Protein AF-A0A9D7REM4-F1 (afdb_monomer_lite)

Secondary structure (DSSP, 8-state):
----SSS-S-----EEEEETTEEEEE----S-S--S-EEEEETTTTEEEEESSS-TTTTEEEE-SS-EEE---SSS--S-EEEEEEEETTTTEEEEEEEESSS-TT--SS-B---EEEE-SS-EEEEE----EEEEEEEETTTTEEEEEEESS-STT--EEEEEEETTEEEEEEETTB---HHHHHHHHHH-TT-HHHHHHHHHHHHHTS--HHHHHHHHHHHHHH-TT-HHHHHHHHHHHHHTT-HHHHHHHHHHHHHTT---HHHHHHHHHHHHHTT-HHHHHHHHHHHHHT--------PPP-S------

Radius of gyration: 28.17 Å; chains: 1; bounding box: 62×40×71 Å

Sequence (313 aa):
MGGNNNGYPNMDSTTWLLKNGKFSPLQIPGPGVRYHYGLVYDKHRKKVLLYGGGEKPDQHWEFDGKKWTRVMLSESPGRRFYHSMVYHEDTKVVILHGGWVNQNPRDPINSQTPTTWAWDGHTWKKIAEERIFPIAMGYDQHRKVVVAFGRTELSSDSEMGLWELKQNKWMKIAAYGKWNTVEYVVQWVQQHPDDAQALLKYADIMQWQTKQFLEAELAYKKLTKIYPEKTSILLDLAIVLAMQDKVSEADEYIAKLSEAGLMNRPAYLRLAGLLRMEKKYLPSIKCQEIALSMGLAGVDFQPRPHLFPFEPT

Foldseek 3Di:
DADDDPPDPDFDPWDWDQDPNDIDTQPADDLPYFAQWDWEQQPVQRWIWIAARDAPPSGIWIHNPRYIDGDGDPDDPAHFGNWAWEQQPVLSWIKIFWGWNDPDPPPPDHTGFGWIWIHNPRDIDTLERQQWNFPYWYQDPVVSWIKGWTFNDPDPPTWIFIWTQDRSYIDTPATVVCPCPLVVLVVCCVVVVLPLVSLVSNLCCCVPPVVVLVSNLVSLVSNCVVVVPDLVSLLSNLLSCVLVVVNVVSVVSVVVCVVSVNDDLVSLQVSLVVCVVVVVNVSSVVSNVVSVVPDCDDDDDDDDDDPDDDDDD

pLDDT: mean 79.06, std 17.03, range [25.08, 97.94]

Structure (mmCIF, N/CA/C/O backbone):
data_AF-A0A9D7REM4-F1
#
_entry.id   AF-A0A9D7REM4-F1
#
loop_
_atom_site.group_PDB
_atom_site.id
_atom_site.type_symbol
_atom_site.label_atom_id
_atom_site.label_alt_id
_atom_site.label_comp_id
_atom_site.label_asym_id
_atom_site.label_entity_id
_atom_site.label_seq_id
_atom_site.pdbx_PDB_ins_code
_atom_site.Cartn_x
_atom_site.Cartn_y
_atom_site.Cartn_z
_atom_site.occupancy
_atom_site.B_iso_or_equiv
_atom_site.auth_seq_id
_atom_site.auth_comp_id
_atom_site.auth_asym_id
_atom_site.auth_atom_id
_atom_site.pdbx_PDB_model_num
ATOM 1 N N . MET A 1 1 ? 13.587 -13.921 -13.931 1.00 62.28 1 MET A N 1
ATOM 2 C CA . MET A 1 1 ? 14.977 -13.529 -13.620 1.00 62.28 1 MET A CA 1
ATOM 3 C C . MET A 1 1 ? 15.156 -13.549 -12.110 1.00 62.28 1 MET A C 1
ATOM 5 O O . MET A 1 1 ? 14.190 -13.251 -11.419 1.00 62.28 1 MET A O 1
ATOM 9 N N . GLY A 1 2 ? 16.337 -13.882 -11.586 1.00 52.19 2 GLY A N 1
ATOM 10 C CA . GLY A 1 2 ? 16.653 -13.697 -10.163 1.00 52.19 2 GLY A CA 1
ATOM 11 C C . GLY A 1 2 ? 17.690 -14.684 -9.622 1.00 52.19 2 GLY A C 1
ATOM 12 O O . GLY A 1 2 ? 17.535 -15.886 -9.801 1.00 52.19 2 GLY A O 1
ATOM 13 N N . GLY A 1 3 ? 18.706 -14.161 -8.923 1.00 48.62 3 GLY A N 1
ATOM 14 C CA . GLY A 1 3 ? 19.704 -14.920 -8.158 1.00 48.62 3 GLY A CA 1
ATOM 15 C C . GLY A 1 3 ? 19.844 -14.361 -6.734 1.00 48.62 3 GLY A C 1
ATOM 16 O O . GLY A 1 3 ? 19.861 -13.145 -6.549 1.00 48.62 3 GLY A O 1
ATOM 17 N N . ASN A 1 4 ? 19.883 -15.249 -5.734 1.00 47.84 4 ASN A N 1
ATOM 18 C CA . ASN A 1 4 ? 19.968 -14.945 -4.297 1.00 47.84 4 ASN A CA 1
ATOM 19 C C . ASN A 1 4 ? 21.434 -14.822 -3.827 1.00 47.84 4 ASN A C 1
ATOM 21 O O . ASN A 1 4 ? 22.294 -15.577 -4.275 1.00 47.84 4 ASN A O 1
ATOM 25 N N . ASN A 1 5 ? 21.701 -13.928 -2.871 1.00 50.25 5 ASN A N 1
ATOM 26 C CA . ASN A 1 5 ? 23.008 -13.676 -2.261 1.00 50.25 5 ASN A CA 1
ATOM 27 C C . ASN A 1 5 ? 23.239 -14.499 -0.973 1.00 50.25 5 ASN A C 1
ATOM 29 O O . ASN A 1 5 ? 23.527 -13.941 0.081 1.00 50.25 5 ASN A O 1
ATOM 33 N N . ASN A 1 6 ? 23.128 -15.829 -1.062 1.00 47.91 6 ASN A N 1
ATOM 34 C CA . ASN A 1 6 ? 23.484 -16.748 0.035 1.00 47.91 6 ASN A CA 1
ATOM 35 C C . ASN A 1 6 ? 24.698 -17.635 -0.310 1.00 47.91 6 ASN A C 1
ATOM 37 O O . ASN A 1 6 ? 24.735 -18.802 0.063 1.00 47.91 6 ASN A O 1
ATOM 41 N N . GLY A 1 7 ? 25.682 -17.115 -1.054 1.00 47.88 7 GLY A N 1
ATOM 42 C CA . GLY A 1 7 ? 26.935 -17.842 -1.312 1.00 47.88 7 GLY A CA 1
ATOM 43 C C . GLY A 1 7 ? 26.817 -19.066 -2.233 1.00 47.88 7 GLY A C 1
ATOM 44 O O . GLY A 1 7 ? 27.700 -19.918 -2.223 1.00 47.88 7 GLY A O 1
ATOM 45 N N . TYR A 1 8 ? 25.754 -19.166 -3.038 1.00 50.69 8 TYR A N 1
ATOM 46 C CA . TYR A 1 8 ? 25.593 -20.253 -4.007 1.00 50.69 8 TYR A CA 1
ATOM 47 C C . TYR A 1 8 ? 26.210 -19.880 -5.371 1.00 50.69 8 TYR A C 1
ATOM 49 O O . TYR A 1 8 ? 25.868 -18.830 -5.916 1.00 50.69 8 TYR A O 1
ATOM 57 N N . PRO A 1 9 ? 27.071 -20.731 -5.962 1.00 51.31 9 PRO A N 1
ATOM 58 C CA . PRO A 1 9 ? 27.864 -20.404 -7.155 1.00 51.31 9 PRO A CA 1
ATOM 59 C C . PRO A 1 9 ? 27.088 -20.374 -8.488 1.00 51.31 9 PRO A C 1
ATOM 61 O O . PRO A 1 9 ? 27.691 -20.156 -9.532 1.00 51.31 9 PRO A O 1
ATOM 64 N N . ASN A 1 10 ? 25.761 -20.539 -8.482 1.00 54.91 10 ASN A N 1
ATOM 65 C CA . ASN A 1 10 ? 24.952 -20.661 -9.699 1.00 54.91 10 ASN A CA 1
ATOM 66 C C . ASN A 1 10 ? 23.885 -19.561 -9.760 1.00 54.91 10 ASN A C 1
ATOM 68 O O . ASN A 1 10 ? 22.736 -19.768 -9.370 1.00 54.91 10 ASN A O 1
ATOM 72 N N . MET A 1 11 ? 24.270 -18.374 -10.230 1.00 63.78 11 MET A N 1
ATOM 73 C CA . MET A 1 11 ? 23.336 -17.270 -10.450 1.00 63.78 11 MET A CA 1
ATOM 74 C C . MET A 1 11 ? 22.851 -17.268 -11.903 1.00 63.78 11 MET A C 1
ATOM 76 O O . MET A 1 11 ? 23.631 -17.026 -12.821 1.00 63.78 11 MET A O 1
ATOM 80 N N . ASP A 1 12 ? 21.555 -17.512 -12.106 1.00 70.88 12 ASP A N 1
ATOM 81 C CA . ASP A 1 12 ? 20.913 -17.451 -13.419 1.00 70.88 12 ASP A CA 1
ATOM 82 C C . ASP A 1 12 ? 20.257 -16.074 -13.649 1.00 70.88 12 ASP A C 1
ATOM 84 O O . ASP A 1 12 ? 19.509 -15.553 -12.815 1.00 70.88 12 ASP A O 1
ATOM 88 N N . SER A 1 13 ? 20.534 -15.474 -14.805 1.00 78.00 13 SER A N 1
ATOM 89 C CA . SER A 1 13 ? 19.914 -14.222 -15.268 1.00 78.00 13 SER A CA 1
ATOM 90 C C . SER A 1 13 ? 18.929 -14.432 -16.418 1.00 78.00 13 SER A C 1
ATOM 92 O O . SER A 1 13 ? 18.416 -13.469 -16.990 1.00 78.00 13 SER A O 1
ATOM 94 N N . THR A 1 14 ? 18.619 -15.690 -16.735 1.00 85.19 14 THR A N 1
ATOM 95 C CA . THR A 1 14 ? 17.735 -16.060 -17.834 1.00 85.19 14 THR A CA 1
ATOM 96 C C . THR A 1 14 ? 16.348 -15.450 -17.655 1.00 85.19 14 THR A C 1
ATOM 98 O O . THR A 1 14 ? 15.746 -15.422 -16.570 1.00 85.19 14 THR A O 1
ATOM 101 N N . THR A 1 15 ? 15.819 -14.938 -18.763 1.00 88.81 15 THR A N 1
ATOM 102 C CA . THR A 1 15 ? 14.435 -14.481 -18.843 1.00 88.81 15 THR A CA 1
ATOM 103 C C . THR A 1 15 ? 13.547 -15.677 -19.125 1.00 88.81 15 THR A C 1
ATOM 105 O O . THR A 1 15 ? 13.785 -16.410 -20.074 1.00 88.81 15 THR A O 1
ATOM 108 N N . TRP A 1 16 ? 12.511 -15.873 -18.319 1.00 89.06 16 TRP A N 1
ATOM 109 C CA . TRP A 1 16 ? 11.588 -16.994 -18.461 1.00 89.06 16 TRP A CA 1
ATOM 110 C C . TRP A 1 16 ? 10.214 -16.478 -18.871 1.00 89.06 16 TRP A C 1
ATOM 112 O O . TRP A 1 16 ? 9.712 -15.517 -18.287 1.00 89.06 16 TRP A O 1
ATOM 122 N N . LEU 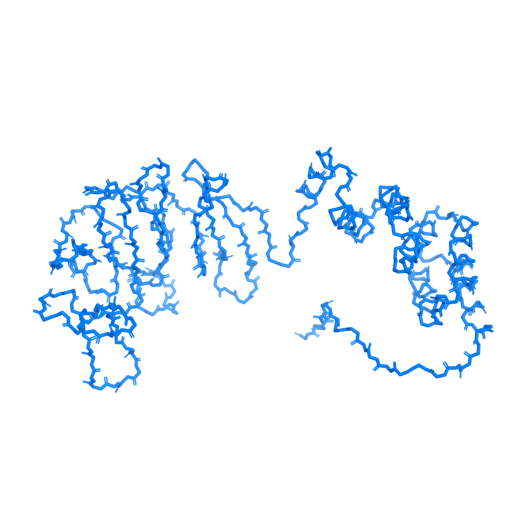A 1 17 ? 9.612 -17.122 -19.867 1.00 89.50 17 LEU A N 1
ATOM 123 C CA . LEU A 1 17 ? 8.249 -16.860 -20.308 1.00 89.50 17 LEU A CA 1
ATOM 124 C C . LEU A 1 17 ? 7.327 -17.948 -19.760 1.00 89.50 17 LEU A C 1
ATOM 126 O O . LEU A 1 17 ? 7.574 -19.130 -19.990 1.00 89.50 17 LEU A O 1
ATOM 130 N N . LEU A 1 18 ? 6.257 -17.545 -19.077 1.00 90.38 18 LEU A N 1
ATOM 131 C CA . LEU A 1 18 ? 5.157 -18.432 -18.709 1.00 90.38 18 LEU A CA 1
ATOM 132 C C . LEU A 1 18 ? 4.088 -18.386 -19.803 1.00 90.38 18 LEU A C 1
ATOM 134 O O . LEU A 1 18 ? 3.478 -17.342 -20.028 1.00 90.38 18 LEU A O 1
ATOM 138 N N . LYS A 1 19 ? 3.837 -19.514 -20.468 1.00 90.38 19 LYS A N 1
ATOM 139 C CA . LYS A 1 19 ? 2.760 -19.654 -21.456 1.00 90.38 19 LYS A CA 1
ATOM 140 C C . LYS A 1 19 ? 2.031 -20.971 -21.231 1.00 90.38 19 LYS A C 1
ATOM 142 O O . LYS A 1 19 ? 2.664 -22.018 -21.140 1.00 90.38 19 LYS A O 1
ATOM 147 N N . ASN A 1 20 ? 0.701 -20.919 -21.141 1.00 93.19 20 ASN A N 1
ATOM 148 C CA . ASN A 1 20 ? -0.152 -22.093 -20.907 1.00 93.19 20 ASN A CA 1
ATOM 149 C C . ASN A 1 20 ? 0.302 -22.928 -19.690 1.00 93.19 20 ASN A C 1
ATOM 151 O O . ASN A 1 20 ? 0.405 -24.150 -19.768 1.00 93.19 20 ASN A O 1
ATOM 155 N N . GLY A 1 21 ? 0.658 -22.257 -18.590 1.00 93.31 21 GLY A N 1
ATOM 156 C CA . GLY A 1 21 ? 1.120 -22.912 -17.361 1.00 93.31 21 GLY A CA 1
ATOM 157 C C . GLY A 1 21 ? 2.528 -23.519 -17.422 1.00 93.31 21 GLY A C 1
ATOM 158 O O . GLY A 1 21 ? 2.947 -24.139 -16.452 1.00 93.31 21 GLY A O 1
ATOM 159 N N . LYS A 1 22 ? 3.276 -23.347 -18.522 1.00 93.50 22 LYS A N 1
ATOM 160 C CA . LYS A 1 22 ? 4.649 -23.853 -18.667 1.00 93.50 22 LYS A CA 1
ATOM 161 C C . LYS A 1 22 ? 5.656 -22.717 -18.802 1.00 93.50 22 LYS A C 1
ATOM 163 O O . LYS A 1 22 ? 5.445 -21.780 -19.573 1.00 93.50 22 LYS A O 1
ATOM 168 N N . PHE A 1 23 ? 6.756 -22.827 -18.064 1.00 92.00 23 PHE A N 1
ATOM 169 C CA . PHE A 1 23 ? 7.893 -21.922 -18.170 1.00 92.00 23 PHE A CA 1
ATOM 170 C C . PHE A 1 23 ? 8.860 -22.396 -19.257 1.00 92.00 23 PHE A C 1
ATOM 172 O O . PHE A 1 23 ? 9.226 -23.569 -19.300 1.00 92.00 23 PHE A O 1
ATOM 179 N N . SER A 1 24 ? 9.303 -21.476 -20.109 1.00 91.50 24 SER A N 1
ATOM 180 C CA . SER A 1 24 ? 10.364 -21.711 -21.093 1.00 91.50 24 SER A CA 1
ATOM 181 C C . SER A 1 24 ? 11.376 -20.562 -21.078 1.00 91.50 24 SER A C 1
ATOM 183 O O . SER A 1 24 ? 10.949 -19.402 -21.012 1.00 91.50 24 SER A O 1
ATOM 185 N N . PRO A 1 25 ? 12.687 -20.839 -21.162 1.00 89.94 25 PRO A N 1
ATOM 186 C CA . PRO A 1 25 ? 13.698 -19.795 -21.167 1.00 89.94 25 PRO A CA 1
ATOM 187 C C . PRO A 1 25 ? 13.710 -19.068 -22.516 1.00 89.94 25 PRO A C 1
ATOM 189 O O . PRO A 1 25 ? 13.643 -19.687 -23.579 1.00 89.94 25 PRO A O 1
ATOM 192 N N . LEU A 1 26 ? 13.827 -17.746 -22.477 1.00 87.25 26 LEU A N 1
ATOM 193 C CA . LEU A 1 26 ? 14.140 -16.921 -23.634 1.00 87.25 26 LEU A CA 1
ATOM 194 C C . LEU A 1 26 ? 15.666 -16.815 -23.718 1.00 87.25 26 LEU A C 1
ATOM 196 O O . LEU A 1 26 ? 16.298 -16.220 -22.845 1.00 87.25 26 LEU A O 1
ATOM 200 N N . GLN A 1 27 ? 16.252 -17.402 -24.762 1.00 87.31 27 GLN A N 1
ATOM 201 C CA . GLN A 1 27 ? 17.689 -17.346 -25.062 1.00 87.31 27 GLN A CA 1
ATOM 202 C C . GLN A 1 27 ? 18.056 -15.974 -25.649 1.00 87.31 27 GLN A C 1
ATOM 204 O O . GLN A 1 27 ? 18.374 -15.846 -26.829 1.00 87.31 27 GLN A O 1
ATOM 209 N N . ILE A 1 28 ? 17.921 -14.924 -24.837 1.00 89.00 28 ILE A N 1
ATOM 210 C CA . ILE A 1 28 ? 18.154 -13.532 -25.230 1.00 89.00 28 ILE A CA 1
ATOM 211 C C . ILE A 1 28 ? 19.152 -12.866 -24.278 1.00 89.00 28 ILE A C 1
ATOM 213 O O . ILE A 1 28 ? 19.110 -13.134 -23.074 1.00 89.00 28 ILE A O 1
ATOM 217 N N . PRO A 1 29 ? 20.012 -11.957 -24.776 1.00 89.25 29 PRO A N 1
ATOM 218 C CA . PRO A 1 29 ? 20.791 -11.086 -23.910 1.00 89.25 29 PRO A CA 1
ATOM 219 C C . PRO A 1 29 ? 19.864 -10.289 -22.996 1.00 89.25 29 PRO A C 1
ATOM 221 O O . PRO A 1 29 ? 18.763 -9.886 -23.386 1.00 89.25 29 PRO A O 1
ATOM 224 N N . GLY A 1 30 ? 20.316 -10.060 -21.772 1.00 88.94 30 GLY A N 1
ATOM 225 C CA . GLY A 1 30 ? 19.491 -9.454 -20.749 1.00 88.94 30 GLY A CA 1
ATOM 226 C C . GLY A 1 30 ? 20.301 -8.640 -19.755 1.00 88.94 30 GLY A C 1
ATOM 227 O O . GLY A 1 30 ? 21.512 -8.480 -19.904 1.00 88.94 30 GLY A O 1
ATOM 228 N N . PRO A 1 31 ? 19.631 -8.158 -18.708 1.00 88.81 31 PRO A N 1
ATOM 229 C CA . PRO A 1 31 ? 20.224 -7.286 -17.710 1.00 88.81 31 PRO A CA 1
ATOM 230 C C . PRO A 1 31 ? 21.209 -8.007 -16.770 1.00 88.81 31 PRO A C 1
ATOM 232 O O . PRO A 1 31 ? 21.610 -7.453 -15.754 1.00 88.81 31 PRO A O 1
ATOM 235 N N . GLY A 1 32 ? 21.609 -9.243 -17.065 1.00 86.19 32 GLY A N 1
ATOM 236 C CA . GLY A 1 32 ? 22.545 -9.993 -16.237 1.00 86.19 32 GLY A CA 1
ATOM 237 C C . GLY A 1 32 ? 22.021 -10.272 -14.826 1.00 86.19 32 GLY A C 1
ATOM 238 O O . GLY A 1 32 ? 20.841 -10.091 -14.506 1.00 86.19 32 GLY A O 1
ATOM 239 N N . VAL A 1 33 ? 22.912 -10.783 -13.981 1.00 82.62 33 VAL A N 1
ATOM 240 C CA . VAL A 1 33 ? 22.590 -11.173 -12.608 1.00 82.62 33 VAL A CA 1
ATOM 241 C C . VAL A 1 33 ? 22.373 -9.929 -11.751 1.00 82.62 33 VAL A C 1
ATOM 243 O O . VAL A 1 33 ? 23.206 -9.027 -11.721 1.00 82.62 33 VAL A O 1
ATOM 246 N N . ARG A 1 34 ? 21.243 -9.893 -11.043 1.00 85.00 34 ARG A N 1
ATOM 247 C CA . ARG A 1 34 ? 20.847 -8.792 -10.161 1.00 85.00 34 ARG A CA 1
ATOM 248 C C . ARG A 1 34 ? 19.850 -9.253 -9.109 1.00 85.00 34 ARG A C 1
ATOM 250 O O . ARG A 1 34 ? 19.142 -10.245 -9.301 1.00 85.00 34 ARG A O 1
ATOM 257 N N . TYR A 1 35 ? 19.752 -8.488 -8.031 1.00 81.69 35 TYR A N 1
ATOM 258 C CA . TYR A 1 35 ? 18.850 -8.744 -6.909 1.00 81.69 35 TYR A CA 1
ATOM 259 C C . TYR A 1 35 ? 18.256 -7.439 -6.369 1.00 81.69 35 TYR A C 1
ATOM 261 O O . TYR A 1 35 ? 18.781 -6.360 -6.625 1.00 81.69 35 TYR A O 1
ATOM 269 N N . HIS A 1 36 ? 17.148 -7.526 -5.628 1.00 87.12 36 HIS A N 1
ATOM 270 C CA . HIS A 1 36 ? 16.445 -6.365 -5.047 1.00 87.12 36 HIS A CA 1
ATOM 271 C C . HIS A 1 36 ? 16.115 -5.246 -6.061 1.00 87.12 36 HIS A C 1
ATOM 273 O O . HIS A 1 36 ? 16.076 -4.064 -5.705 1.00 87.12 36 HIS A O 1
ATOM 279 N N . TYR A 1 37 ? 15.894 -5.634 -7.319 1.00 90.69 37 TYR A N 1
ATOM 280 C CA . TYR A 1 37 ? 15.420 -4.780 -8.404 1.00 90.69 37 TYR A CA 1
ATOM 281 C C . TYR A 1 37 ? 13.887 -4.685 -8.388 1.00 90.69 37 TYR A C 1
ATOM 283 O O . TYR A 1 37 ? 13.209 -5.569 -7.862 1.00 90.69 37 TYR A O 1
ATOM 291 N N . GLY A 1 38 ? 13.346 -3.630 -8.992 1.00 92.56 38 GLY A N 1
ATOM 292 C CA . GLY A 1 38 ? 11.920 -3.478 -9.262 1.00 92.56 38 GLY A CA 1
ATOM 293 C C . GLY A 1 38 ? 11.589 -3.875 -10.700 1.00 92.56 38 GLY A C 1
ATOM 294 O O . GLY A 1 38 ? 12.361 -3.600 -11.619 1.00 92.56 38 GLY A O 1
ATOM 295 N N . LEU A 1 39 ? 10.441 -4.525 -10.893 1.00 94.50 39 LEU A N 1
ATOM 296 C CA . LEU A 1 39 ? 9.840 -4.785 -12.200 1.00 94.50 39 LEU A CA 1
ATOM 297 C C . LEU A 1 39 ? 8.429 -4.213 -12.220 1.00 94.50 39 LEU A C 1
ATOM 299 O O . LEU A 1 39 ? 7.661 -4.425 -11.285 1.00 94.50 39 LEU A O 1
ATOM 303 N N . VAL A 1 40 ? 8.068 -3.538 -13.304 1.00 97.12 40 VAL A N 1
ATOM 304 C CA . VAL A 1 40 ? 6.716 -3.012 -13.499 1.00 97.12 40 VAL A CA 1
ATOM 305 C C . VAL A 1 40 ? 6.326 -3.092 -14.967 1.00 97.12 40 VAL A C 1
ATOM 307 O O . VAL A 1 40 ? 7.157 -2.895 -15.853 1.00 97.12 40 VAL A O 1
ATOM 310 N N . TYR A 1 41 ? 5.060 -3.391 -15.239 1.00 97.25 41 TYR A N 1
ATOM 311 C CA . TYR A 1 41 ? 4.529 -3.349 -16.595 1.00 97.25 41 TYR A CA 1
ATOM 312 C C . TYR A 1 41 ? 3.958 -1.963 -16.891 1.00 97.25 41 TYR A C 1
ATOM 314 O O . TYR A 1 41 ? 2.981 -1.533 -16.283 1.00 97.25 41 TYR A O 1
ATOM 322 N N . ASP A 1 42 ? 4.571 -1.266 -17.840 1.00 97.44 42 ASP A N 1
ATOM 323 C CA . ASP A 1 42 ? 4.060 -0.019 -18.385 1.00 97.44 42 ASP A CA 1
ATOM 324 C C . ASP A 1 42 ? 2.997 -0.335 -19.440 1.00 97.44 42 ASP A C 1
ATOM 326 O O . ASP A 1 42 ? 3.314 -0.680 -20.586 1.00 97.44 42 ASP A O 1
ATOM 330 N N . LYS A 1 43 ? 1.722 -0.234 -19.046 1.00 95.25 43 LYS A N 1
ATOM 331 C CA . LYS A 1 43 ? 0.597 -0.630 -19.907 1.00 95.25 43 LYS A CA 1
ATOM 332 C C . LYS A 1 43 ? 0.478 0.241 -21.160 1.00 95.25 43 LYS A C 1
ATOM 334 O O . LYS A 1 43 ? 0.040 -0.246 -22.199 1.00 95.25 43 LYS A O 1
ATOM 339 N N . HIS A 1 44 ? 0.861 1.518 -21.078 1.00 96.69 44 HIS A N 1
ATOM 340 C CA . HIS A 1 44 ? 0.746 2.454 -22.196 1.00 96.69 44 HIS A CA 1
ATOM 341 C C . HIS A 1 44 ? 1.792 2.165 -23.269 1.00 96.69 44 HIS A C 1
ATOM 343 O O . HIS A 1 44 ? 1.470 2.144 -24.455 1.00 96.69 44 HIS A O 1
ATOM 349 N N . ARG A 1 45 ? 3.033 1.886 -22.856 1.00 96.81 45 ARG A N 1
ATOM 350 C CA . ARG A 1 45 ? 4.136 1.576 -23.779 1.00 96.81 45 ARG A CA 1
ATOM 351 C C . ARG A 1 45 ? 4.248 0.087 -24.103 1.00 96.81 45 ARG A C 1
ATOM 353 O O . ARG A 1 45 ? 5.029 -0.276 -24.977 1.00 96.81 45 ARG A O 1
ATOM 360 N N . LYS A 1 46 ? 3.462 -0.759 -23.425 1.00 97.06 46 LYS A N 1
ATOM 361 C CA . LYS A 1 46 ? 3.459 -2.227 -23.536 1.00 97.06 46 LYS A CA 1
ATOM 362 C C . LYS A 1 46 ? 4.843 -2.830 -23.294 1.00 97.06 46 LYS A C 1
ATOM 364 O O . LYS A 1 46 ? 5.247 -3.770 -23.974 1.00 97.06 46 LYS A O 1
ATOM 369 N N . LYS A 1 47 ? 5.564 -2.281 -22.319 1.00 97.50 47 LYS A N 1
ATOM 370 C CA . LYS A 1 47 ? 6.927 -2.687 -21.968 1.00 97.50 47 LYS A CA 1
ATOM 371 C C . LYS A 1 47 ? 7.009 -3.068 -20.503 1.00 97.50 47 LYS A C 1
ATOM 373 O O . LYS A 1 47 ? 6.338 -2.473 -19.666 1.00 97.50 47 LYS A O 1
ATOM 378 N N . VAL A 1 48 ? 7.872 -4.023 -20.183 1.00 96.81 48 VAL A N 1
ATOM 379 C CA . VAL A 1 48 ? 8.276 -4.258 -18.795 1.00 96.81 48 VAL A CA 1
ATOM 380 C C . VAL A 1 48 ? 9.501 -3.400 -18.512 1.00 96.81 48 VAL A C 1
ATOM 382 O O . VAL A 1 48 ? 10.492 -3.490 -19.232 1.00 96.81 48 VAL A O 1
ATOM 385 N N . LEU A 1 49 ? 9.429 -2.570 -17.479 1.00 97.12 49 LEU A N 1
ATOM 386 C CA . LEU A 1 49 ? 10.549 -1.779 -16.991 1.00 97.12 49 LEU A CA 1
ATOM 387 C C . LEU A 1 49 ? 11.187 -2.508 -15.813 1.00 97.12 49 LEU A C 1
ATOM 389 O O . LEU A 1 49 ? 10.497 -2.863 -14.858 1.00 97.12 49 LEU A O 1
ATOM 393 N N . LEU A 1 50 ? 12.502 -2.696 -15.882 1.00 96.06 50 LEU A N 1
ATOM 394 C CA . LEU A 1 50 ? 13.341 -3.123 -14.772 1.00 96.06 50 LEU A CA 1
ATOM 395 C C . LEU A 1 50 ? 14.175 -1.938 -14.296 1.00 96.06 50 LEU A C 1
ATOM 397 O O . LEU A 1 50 ? 14.858 -1.302 -15.106 1.00 96.06 50 LEU A O 1
ATOM 401 N N . TYR A 1 51 ? 14.168 -1.689 -12.987 1.00 94.75 51 TYR A N 1
ATOM 402 C CA . TYR A 1 51 ? 15.066 -0.721 -12.368 1.00 94.75 51 TYR A CA 1
ATOM 403 C C . TYR A 1 51 ? 15.840 -1.322 -11.187 1.00 94.75 51 TYR A C 1
ATOM 405 O O . TYR A 1 51 ? 15.301 -2.082 -10.387 1.00 94.75 51 TYR A O 1
ATOM 413 N N . GLY A 1 52 ? 17.111 -0.953 -11.048 1.00 92.31 52 GLY A N 1
ATOM 414 C CA . GLY A 1 52 ? 17.951 -1.271 -9.896 1.00 92.31 52 GLY A CA 1
ATOM 415 C C . GLY A 1 52 ? 18.563 -2.672 -9.896 1.00 92.31 52 GLY A C 1
ATOM 416 O O . GLY A 1 52 ? 18.518 -3.415 -10.881 1.00 92.31 52 GLY A O 1
ATOM 417 N N . GLY A 1 53 ? 19.197 -3.011 -8.774 1.00 87.12 53 GLY A N 1
ATOM 418 C CA . GLY A 1 53 ? 19.805 -4.322 -8.532 1.00 87.12 53 GLY A CA 1
ATOM 419 C C . GLY A 1 53 ? 21.100 -4.637 -9.287 1.00 87.12 53 GLY A C 1
ATOM 420 O O . GLY A 1 53 ? 21.718 -5.657 -8.996 1.00 87.12 53 GLY A O 1
ATOM 421 N N . GLY A 1 54 ? 21.510 -3.793 -10.236 1.00 79.88 54 GLY A N 1
ATOM 422 C CA . GLY A 1 54 ? 22.816 -3.859 -10.900 1.00 79.88 54 GLY A CA 1
ATOM 423 C C . GLY A 1 54 ? 23.816 -2.861 -10.309 1.00 79.88 54 GLY A C 1
ATOM 424 O O . GLY A 1 54 ? 23.491 -2.106 -9.388 1.00 79.88 54 GLY A O 1
ATOM 425 N N . GLU A 1 55 ? 25.013 -2.782 -10.885 1.00 75.62 55 GLU A N 1
ATOM 426 C CA . GLU A 1 55 ? 25.956 -1.684 -10.624 1.00 75.62 55 GLU A CA 1
ATOM 427 C C . GLU A 1 55 ? 25.712 -0.500 -11.561 1.00 75.62 55 GLU A C 1
ATOM 429 O O . GLU A 1 55 ? 25.023 -0.639 -12.566 1.00 75.62 55 GLU A O 1
ATOM 434 N N . LYS A 1 56 ? 26.191 0.711 -11.246 1.00 68.12 56 LYS A N 1
ATOM 435 C CA . LYS A 1 56 ? 26.066 1.837 -12.195 1.00 68.12 56 LYS A CA 1
ATOM 436 C C . LYS A 1 56 ? 26.961 1.594 -13.420 1.00 68.12 56 LYS A C 1
ATOM 438 O O . LYS A 1 56 ? 28.065 1.090 -13.255 1.00 68.12 56 LYS A O 1
ATOM 443 N N . PRO A 1 57 ? 26.536 1.991 -14.635 1.00 71.00 57 PRO A N 1
ATOM 444 C CA . PRO A 1 57 ? 25.267 2.642 -14.988 1.00 71.00 57 PRO A CA 1
ATOM 445 C C . PRO A 1 57 ? 24.138 1.650 -15.349 1.00 71.00 57 PRO A C 1
ATOM 447 O O . PRO A 1 57 ? 23.238 1.960 -16.118 1.00 71.00 57 PRO A O 1
ATOM 450 N N . ASP A 1 58 ? 24.200 0.405 -14.888 1.00 84.25 58 ASP A N 1
ATOM 451 C CA . ASP A 1 58 ? 23.363 -0.728 -15.309 1.00 84.25 58 ASP A CA 1
ATOM 452 C C . ASP A 1 58 ? 22.058 -0.881 -14.509 1.00 84.25 58 ASP A C 1
ATOM 454 O O . ASP A 1 58 ? 21.682 -1.959 -14.036 1.00 84.25 58 ASP A O 1
ATOM 458 N N . GLN A 1 59 ? 21.368 0.243 -14.316 1.00 89.69 59 GLN A N 1
ATOM 459 C CA . GLN A 1 59 ? 20.177 0.300 -13.472 1.00 89.69 59 GLN A CA 1
ATOM 460 C C . GLN A 1 59 ? 18.881 0.101 -14.250 1.00 89.69 59 GLN A C 1
ATOM 462 O O . GLN A 1 59 ? 17.958 -0.452 -13.677 1.00 89.69 59 GLN A O 1
ATOM 467 N N . HIS A 1 60 ? 18.790 0.531 -15.511 1.00 94.56 60 HIS A N 1
ATOM 468 C CA . HIS A 1 60 ? 17.515 0.661 -16.219 1.00 94.56 60 HIS A CA 1
ATOM 469 C C . HIS A 1 60 ? 17.486 -0.179 -17.499 1.00 94.56 60 HIS A C 1
ATOM 471 O O . HIS A 1 60 ? 18.307 0.003 -18.401 1.00 94.56 60 HIS A O 1
ATOM 477 N N . TRP A 1 61 ? 16.508 -1.079 -17.579 1.00 95.69 61 TRP A N 1
ATOM 478 C CA . TRP A 1 61 ? 16.260 -1.919 -18.743 1.00 95.69 61 TRP A CA 1
ATOM 479 C C . TRP A 1 61 ? 14.780 -1.972 -19.097 1.00 95.69 61 TRP A C 1
ATOM 481 O O . TRP A 1 61 ? 13.919 -1.970 -18.221 1.00 95.69 61 TRP A O 1
ATOM 491 N N . GLU A 1 62 ? 14.492 -2.091 -20.387 1.00 97.19 62 GLU A N 1
ATOM 492 C CA . GLU A 1 62 ? 13.139 -2.264 -20.902 1.00 97.19 62 GLU A CA 1
ATOM 493 C C . GLU A 1 62 ? 13.027 -3.534 -21.736 1.00 97.19 62 GLU A C 1
ATOM 495 O O . GLU A 1 62 ? 13.869 -3.797 -22.595 1.00 97.19 62 GLU A O 1
ATOM 500 N N . PHE A 1 63 ? 11.963 -4.296 -21.513 1.00 96.75 63 PHE A N 1
ATOM 501 C CA . PHE A 1 63 ? 11.616 -5.470 -22.302 1.00 96.75 63 PHE A CA 1
ATOM 502 C C . PHE A 1 63 ? 10.379 -5.187 -23.147 1.00 96.75 63 PHE A C 1
ATOM 504 O O . PHE A 1 63 ? 9.320 -4.850 -22.616 1.00 96.75 63 PHE A O 1
ATOM 511 N N . ASP A 1 64 ? 10.505 -5.351 -24.462 1.00 95.50 64 ASP A N 1
ATOM 512 C CA . ASP A 1 64 ? 9.432 -5.122 -25.442 1.00 95.50 64 ASP A CA 1
ATOM 513 C C . ASP A 1 64 ? 8.593 -6.379 -25.747 1.00 95.50 64 ASP A C 1
ATOM 515 O O . ASP A 1 64 ? 7.783 -6.389 -26.674 1.00 95.50 64 ASP A O 1
ATOM 519 N N . GLY A 1 65 ? 8.798 -7.456 -24.984 1.00 92.62 65 GLY A N 1
ATOM 520 C CA . GLY A 1 65 ? 8.206 -8.769 -25.243 1.00 92.62 65 GLY A CA 1
ATOM 521 C C . GLY A 1 65 ? 9.101 -9.701 -26.063 1.00 92.62 65 GLY A C 1
ATOM 522 O O . GLY A 1 65 ? 8.810 -10.893 -26.144 1.00 92.62 65 GLY A O 1
ATOM 523 N N . LYS A 1 66 ? 10.191 -9.193 -26.653 1.00 92.25 66 LYS A N 1
ATOM 524 C CA . LYS A 1 66 ? 11.136 -9.972 -27.465 1.00 92.25 66 LYS A CA 1
ATOM 525 C C . LYS A 1 66 ? 12.582 -9.807 -27.014 1.00 92.25 66 LYS A C 1
ATOM 527 O O . LYS A 1 66 ? 13.312 -10.791 -26.985 1.00 92.25 66 LYS A O 1
ATOM 532 N N . LYS A 1 67 ? 13.004 -8.593 -26.666 1.00 94.75 67 LYS A N 1
ATOM 533 C CA . LYS A 1 67 ? 14.384 -8.278 -26.282 1.00 94.75 67 LYS A CA 1
ATOM 534 C C . LYS A 1 67 ? 14.443 -7.302 -25.118 1.00 94.75 67 LYS A C 1
ATOM 536 O O . LYS A 1 67 ? 13.569 -6.451 -24.949 1.00 94.75 67 LYS A O 1
ATOM 541 N N . TRP A 1 68 ? 15.519 -7.407 -24.349 1.00 95.62 68 TRP A N 1
ATOM 542 C CA . TRP A 1 68 ? 15.903 -6.396 -23.375 1.00 95.62 68 TRP A CA 1
ATOM 543 C C . TRP A 1 68 ? 16.723 -5.303 -24.053 1.00 95.62 68 TRP A C 1
ATOM 545 O O . TRP A 1 68 ? 17.637 -5.582 -24.825 1.00 95.62 68 TRP A O 1
ATOM 555 N N . THR A 1 69 ? 16.406 -4.051 -23.749 1.00 95.69 69 THR A N 1
ATOM 556 C CA . THR A 1 69 ? 17.168 -2.880 -24.182 1.00 95.69 69 THR A CA 1
ATOM 557 C C . THR A 1 69 ? 17.585 -2.094 -22.952 1.00 95.69 69 THR A C 1
ATOM 559 O O . THR A 1 69 ? 16.745 -1.725 -22.132 1.00 95.69 69 THR A O 1
ATOM 562 N N . ARG A 1 70 ? 18.886 -1.846 -22.813 1.00 93.94 70 ARG A N 1
ATOM 563 C CA . ARG A 1 70 ? 19.418 -1.006 -21.742 1.00 93.94 70 ARG A CA 1
ATOM 564 C C . ARG A 1 70 ? 19.124 0.457 -22.043 1.00 93.94 70 ARG A C 1
ATOM 566 O O . ARG A 1 70 ? 19.404 0.922 -23.146 1.00 93.94 70 ARG A O 1
ATOM 573 N N . VAL A 1 71 ? 18.600 1.179 -21.060 1.00 93.56 71 VAL A N 1
ATOM 574 C CA . VAL A 1 71 ? 18.288 2.606 -21.182 1.00 93.56 71 VAL A CA 1
ATOM 575 C C . VAL A 1 71 ? 19.314 3.404 -20.384 1.00 93.56 71 VAL A C 1
ATOM 577 O O . VAL A 1 71 ? 19.447 3.239 -19.173 1.00 93.56 71 VAL A O 1
ATOM 580 N N . MET A 1 72 ? 20.055 4.264 -21.080 1.00 89.38 72 MET A N 1
ATOM 581 C CA . MET A 1 72 ? 21.125 5.083 -20.512 1.00 89.38 72 MET A CA 1
ATOM 582 C C . MET A 1 72 ? 20.683 6.543 -20.492 1.00 89.38 72 MET A C 1
ATOM 584 O O . MET A 1 72 ? 20.386 7.110 -21.539 1.00 89.38 72 MET A O 1
ATOM 588 N N . LEU A 1 73 ? 20.635 7.139 -19.303 1.00 86.19 73 LEU A N 1
ATOM 589 C CA . LEU A 1 73 ? 20.192 8.517 -19.092 1.00 86.19 73 LEU A CA 1
ATOM 590 C C . LEU A 1 73 ? 21.194 9.237 -18.195 1.00 86.19 73 LEU A C 1
ATOM 592 O O . LEU A 1 73 ? 21.703 8.645 -17.241 1.00 86.19 73 LEU A O 1
ATOM 596 N N . SER A 1 74 ? 21.459 10.507 -18.499 1.00 81.25 74 SER A N 1
ATOM 597 C CA . SER A 1 74 ? 22.288 11.385 -17.666 1.00 81.25 74 SER A CA 1
ATOM 598 C C . SER A 1 74 ? 21.620 11.654 -16.317 1.00 81.25 74 SER A C 1
ATOM 600 O O . SER A 1 74 ? 22.262 11.541 -15.275 1.00 81.25 74 SER A O 1
ATOM 602 N N . GLU A 1 75 ? 20.313 11.923 -16.332 1.00 85.81 75 GLU A N 1
ATOM 603 C CA . GLU A 1 75 ? 19.488 12.082 -15.138 1.00 85.81 75 GLU A CA 1
ATOM 604 C C . GLU A 1 75 ? 18.652 10.827 -14.894 1.00 85.81 75 GLU A C 1
ATOM 606 O O . GLU A 1 75 ? 17.837 10.399 -15.713 1.00 85.81 75 GLU A O 1
ATOM 611 N N . SER A 1 76 ? 18.882 10.197 -13.747 1.00 88.81 76 SER A N 1
ATOM 612 C CA . SER A 1 76 ? 18.150 9.011 -13.324 1.00 88.81 76 SER A CA 1
ATOM 613 C C . SER A 1 76 ? 18.094 8.946 -11.800 1.00 88.81 76 SER A C 1
ATOM 615 O O . SER A 1 76 ? 18.899 9.593 -11.122 1.00 88.81 76 SER A O 1
ATOM 617 N N . PRO A 1 77 ? 17.219 8.099 -11.235 1.00 89.69 77 PRO A N 1
ATOM 618 C CA . PRO A 1 77 ? 17.186 7.852 -9.803 1.00 89.69 77 PRO A CA 1
ATOM 619 C C . PRO A 1 77 ? 18.522 7.332 -9.229 1.00 89.69 77 PRO A C 1
ATOM 621 O O . PRO A 1 77 ? 18.654 7.240 -8.013 1.00 89.69 77 PRO A O 1
ATOM 624 N N . GLY A 1 78 ? 19.521 6.983 -10.045 1.00 88.00 78 GLY A N 1
ATOM 625 C CA . GLY A 1 78 ? 20.803 6.456 -9.587 1.00 88.00 78 GLY A CA 1
ATOM 626 C C . GLY A 1 78 ? 20.722 4.993 -9.145 1.00 88.00 78 GLY A C 1
ATOM 627 O O . GLY A 1 78 ? 19.774 4.285 -9.485 1.00 88.00 78 GLY A O 1
ATOM 628 N N . ARG A 1 79 ? 21.745 4.530 -8.414 1.00 86.75 79 ARG A N 1
ATOM 629 C CA . ARG A 1 79 ? 21.841 3.148 -7.913 1.00 86.75 79 ARG A CA 1
ATOM 630 C C . ARG A 1 79 ? 20.768 2.927 -6.857 1.00 86.75 79 ARG A C 1
ATOM 632 O O . ARG A 1 79 ? 20.700 3.734 -5.933 1.00 86.75 79 ARG A O 1
ATOM 639 N N . ARG A 1 80 ? 19.945 1.881 -6.995 1.00 87.56 80 ARG A N 1
ATOM 640 C CA . ARG A 1 80 ? 18.878 1.575 -6.028 1.00 87.56 80 ARG A CA 1
ATOM 641 C C . ARG A 1 80 ? 18.661 0.082 -5.822 1.00 87.56 80 ARG A C 1
ATOM 643 O O . ARG A 1 80 ? 18.552 -0.678 -6.782 1.00 87.56 80 ARG A O 1
ATOM 650 N N . PHE A 1 81 ? 18.478 -0.289 -4.561 1.00 87.00 81 PHE A N 1
ATOM 651 C CA . PHE A 1 81 ? 18.049 -1.612 -4.101 1.00 87.00 81 PHE A CA 1
ATOM 652 C C . PHE A 1 81 ? 16.827 -1.467 -3.191 1.00 87.00 81 PHE A C 1
ATOM 654 O O . PHE A 1 81 ? 16.664 -0.430 -2.553 1.00 87.00 81 PHE A O 1
ATOM 661 N N . TYR A 1 82 ? 15.977 -2.492 -3.117 1.00 86.94 82 TYR A N 1
ATOM 662 C CA . TYR A 1 82 ? 14.801 -2.550 -2.226 1.00 86.94 82 TYR A CA 1
ATOM 663 C C . TYR A 1 82 ? 13.838 -1.352 -2.363 1.00 86.94 82 TYR A C 1
ATOM 665 O O . TYR A 1 82 ? 13.214 -0.921 -1.396 1.00 86.94 82 TYR A O 1
ATOM 673 N N . HIS A 1 83 ? 13.760 -0.763 -3.555 1.00 91.06 83 HIS A N 1
ATOM 674 C CA . HIS A 1 83 ? 12.785 0.277 -3.870 1.00 91.06 83 HIS A CA 1
ATOM 675 C C . HIS A 1 83 ? 11.466 -0.367 -4.303 1.00 91.06 83 HIS A C 1
ATOM 677 O O . HIS A 1 83 ? 11.424 -1.538 -4.680 1.00 91.06 83 HIS A O 1
ATOM 683 N N . SER A 1 84 ? 10.395 0.416 -4.273 1.00 93.69 84 SER A N 1
ATOM 684 C CA . SER A 1 84 ? 9.089 0.009 -4.783 1.00 93.69 84 SER A CA 1
ATOM 685 C C . SER A 1 84 ? 8.791 0.712 -6.105 1.00 93.69 84 SER A C 1
ATOM 687 O O . SER A 1 84 ? 9.207 1.854 -6.318 1.00 93.69 84 SER A O 1
ATOM 689 N N . MET A 1 85 ? 8.076 0.023 -6.997 1.00 96.25 85 MET A N 1
ATOM 690 C CA . MET A 1 85 ? 7.680 0.542 -8.305 1.00 96.25 85 MET A CA 1
ATOM 691 C C . MET A 1 85 ? 6.223 0.223 -8.600 1.00 96.25 85 MET A C 1
ATOM 693 O O . MET A 1 85 ? 5.763 -0.883 -8.329 1.00 96.25 85 MET A O 1
ATOM 697 N N . VAL A 1 86 ? 5.512 1.173 -9.198 1.00 97.31 86 VAL A N 1
ATOM 698 C CA . VAL A 1 86 ? 4.118 0.996 -9.606 1.00 97.31 86 VAL A CA 1
ATOM 699 C C . VAL A 1 86 ? 3.816 1.802 -10.862 1.00 97.31 86 VAL A C 1
ATOM 701 O O . VAL A 1 86 ? 4.400 2.857 -11.089 1.00 97.31 86 VAL A O 1
ATOM 704 N N . TYR A 1 87 ? 2.908 1.30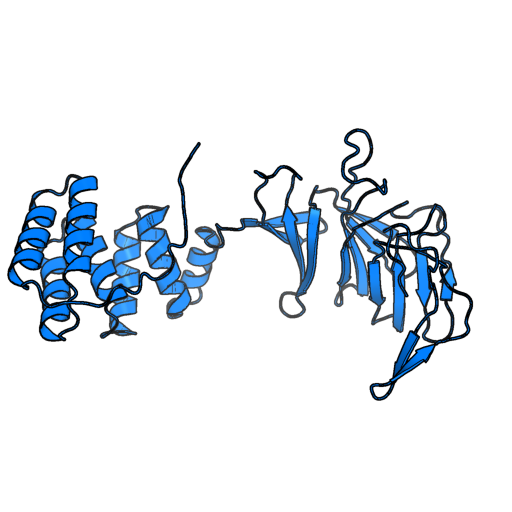4 -11.694 1.00 97.81 87 TYR A N 1
ATOM 705 C CA . TYR A 1 87 ? 2.419 2.034 -12.854 1.00 97.81 87 TYR A CA 1
ATOM 706 C C . TYR A 1 87 ? 1.185 2.857 -12.468 1.00 97.81 87 TYR A C 1
ATOM 708 O O . TYR A 1 87 ? 0.204 2.306 -11.974 1.00 97.81 87 TYR A O 1
ATOM 716 N N . HIS A 1 88 ? 1.243 4.171 -12.676 1.00 96.00 88 HIS A N 1
ATOM 717 C CA . HIS A 1 88 ? 0.145 5.092 -12.408 1.00 96.00 88 HIS A CA 1
ATOM 718 C C . HIS A 1 88 ? -0.667 5.303 -13.687 1.00 96.00 88 HIS A C 1
ATOM 720 O O . HIS A 1 88 ? -0.218 5.963 -14.627 1.00 96.00 88 HIS A O 1
ATOM 726 N N . GLU A 1 89 ? -1.860 4.713 -13.743 1.00 93.44 89 GLU A N 1
ATOM 727 C CA . GLU A 1 89 ? -2.574 4.542 -15.009 1.00 93.44 89 GLU A CA 1
ATOM 728 C C . GLU A 1 89 ? -3.107 5.836 -15.616 1.00 93.44 89 GLU A C 1
ATOM 730 O O . GLU A 1 89 ? -3.053 5.985 -16.838 1.00 93.44 89 GLU A O 1
ATOM 735 N N . ASP A 1 90 ? -3.592 6.767 -14.792 1.00 93.12 90 ASP A N 1
ATOM 736 C CA . ASP A 1 90 ? -4.182 8.016 -15.286 1.00 93.12 90 ASP A CA 1
ATOM 737 C C . ASP A 1 90 ? -3.138 8.935 -15.927 1.00 93.12 90 ASP A C 1
ATOM 739 O O . ASP A 1 90 ? -3.383 9.530 -16.975 1.00 93.12 90 ASP A O 1
ATOM 743 N N . THR A 1 91 ? -1.954 9.044 -15.316 1.00 94.50 91 THR A N 1
ATOM 744 C CA . THR A 1 91 ? -0.866 9.893 -15.843 1.00 94.50 91 THR A CA 1
ATOM 745 C C . THR A 1 91 ? 0.106 9.127 -16.731 1.00 94.50 91 THR A C 1
ATOM 747 O O . THR A 1 91 ? 0.992 9.735 -17.322 1.00 94.50 91 THR A O 1
ATOM 750 N N . LYS A 1 92 ? -0.082 7.808 -16.868 1.00 96.75 92 LYS A N 1
ATOM 751 C CA . LYS A 1 92 ? 0.707 6.915 -17.724 1.00 96.75 92 LYS A CA 1
ATOM 752 C C . LYS A 1 92 ? 2.203 6.916 -17.407 1.00 96.75 92 LYS A C 1
ATOM 754 O O . LYS A 1 92 ? 3.017 6.709 -18.304 1.00 96.75 92 LYS A O 1
ATOM 759 N N . VAL A 1 93 ? 2.557 7.119 -16.141 1.00 96.75 93 VAL A N 1
ATOM 760 C CA . VAL A 1 93 ? 3.949 7.119 -15.679 1.00 96.75 93 VAL A CA 1
ATOM 761 C C . VAL A 1 93 ? 4.224 5.929 -14.773 1.00 96.75 93 VAL A C 1
ATOM 763 O O . VAL A 1 93 ? 3.337 5.431 -14.080 1.00 96.75 93 VAL A O 1
ATOM 766 N N . VAL A 1 94 ? 5.479 5.503 -14.722 1.00 97.94 94 VAL A N 1
ATOM 767 C CA . VAL A 1 94 ? 5.960 4.603 -13.672 1.00 97.94 94 VAL A CA 1
ATOM 768 C C . VAL A 1 94 ? 6.445 5.439 -12.494 1.00 97.94 94 VAL A C 1
ATOM 770 O O . VAL A 1 94 ? 7.297 6.306 -12.658 1.00 97.94 94 VAL A O 1
ATOM 773 N N . ILE A 1 95 ? 5.927 5.159 -11.302 1.00 97.31 95 ILE A N 1
ATOM 774 C CA . ILE A 1 95 ? 6.387 5.746 -10.048 1.00 97.31 95 ILE A CA 1
ATOM 775 C C . ILE A 1 95 ? 7.370 4.786 -9.391 1.00 97.31 95 ILE A C 1
ATOM 777 O O . ILE A 1 95 ? 7.034 3.638 -9.110 1.00 97.31 95 ILE A O 1
ATOM 781 N N . LEU A 1 96 ? 8.574 5.279 -9.125 1.00 96.12 96 LEU A N 1
ATOM 782 C CA . LEU A 1 96 ? 9.589 4.631 -8.308 1.00 96.12 96 LEU A CA 1
ATOM 783 C C . LEU A 1 96 ? 9.711 5.406 -7.002 1.00 96.12 96 LEU A C 1
ATOM 785 O O . LEU A 1 96 ? 9.822 6.630 -7.022 1.00 96.12 96 LEU A O 1
ATOM 789 N N . HIS A 1 97 ? 9.741 4.716 -5.867 1.00 94.69 97 HIS A N 1
ATOM 790 C CA . HIS A 1 97 ? 9.965 5.371 -4.585 1.00 94.69 97 HIS A CA 1
ATOM 791 C C . HIS A 1 97 ? 10.815 4.525 -3.640 1.00 94.69 97 HIS A C 1
ATOM 793 O O . HIS A 1 97 ? 10.782 3.290 -3.649 1.00 94.69 97 HIS A O 1
ATOM 799 N N . GLY A 1 98 ? 11.562 5.224 -2.790 1.00 90.25 98 GLY A N 1
ATOM 800 C CA . GLY A 1 98 ? 12.335 4.611 -1.726 1.00 90.25 98 GLY A CA 1
ATOM 801 C C . GLY A 1 98 ? 13.617 3.937 -2.210 1.00 90.25 98 GLY A C 1
ATOM 802 O O . GLY A 1 98 ? 14.261 4.350 -3.186 1.00 90.25 98 GLY A O 1
ATOM 803 N N . GLY A 1 99 ? 13.968 2.882 -1.482 1.00 86.75 99 GLY A N 1
ATOM 804 C CA . GLY A 1 99 ? 15.163 2.086 -1.693 1.00 86.75 99 GLY A CA 1
ATOM 805 C C . GLY A 1 99 ? 16.446 2.722 -1.175 1.00 86.75 99 GLY A C 1
ATOM 806 O O . GLY A 1 99 ? 16.465 3.799 -0.579 1.00 86.75 99 GLY A O 1
ATOM 807 N N . TRP A 1 100 ? 17.528 2.001 -1.426 1.00 81.12 100 TRP A N 1
ATOM 808 C CA . TRP A 1 100 ? 18.842 2.223 -0.848 1.00 81.12 100 TRP A CA 1
ATOM 809 C C . TRP A 1 100 ? 19.870 2.401 -1.944 1.00 81.12 100 TRP A C 1
ATOM 811 O O . TRP A 1 100 ? 19.871 1.647 -2.918 1.00 81.12 100 TRP A O 1
ATOM 821 N N . VAL A 1 101 ? 20.776 3.358 -1.768 1.00 80.94 101 VAL A N 1
ATOM 822 C CA . VAL A 1 101 ? 21.902 3.543 -2.697 1.00 80.94 101 VAL A CA 1
ATOM 823 C C . VAL A 1 101 ? 22.961 2.453 -2.500 1.00 80.94 101 VAL A C 1
ATOM 825 O O . VAL A 1 101 ? 23.616 2.032 -3.458 1.00 80.94 101 VAL A O 1
ATOM 828 N N . ASN A 1 102 ? 23.087 1.955 -1.267 1.00 76.06 102 ASN A N 1
ATOM 829 C CA . ASN A 1 102 ? 24.001 0.883 -0.889 1.00 76.06 102 ASN A CA 1
ATOM 830 C C . ASN A 1 102 ? 23.265 -0.452 -0.758 1.00 76.06 102 ASN A C 1
ATOM 832 O O . ASN A 1 102 ? 22.097 -0.500 -0.382 1.00 76.06 102 ASN A O 1
ATOM 836 N N . GLN A 1 103 ? 23.969 -1.545 -1.055 1.00 69.44 103 GLN A N 1
ATOM 837 C CA . GLN A 1 103 ? 23.432 -2.904 -0.926 1.00 69.44 103 GLN A CA 1
ATOM 838 C C . GLN A 1 103 ? 23.197 -3.300 0.538 1.00 69.44 103 GLN A C 1
ATOM 840 O O . GLN A 1 103 ? 22.275 -4.069 0.806 1.00 69.44 103 GLN A O 1
ATOM 845 N N . ASN A 1 104 ? 24.010 -2.782 1.472 1.00 69.50 104 ASN A N 1
ATOM 846 C CA . ASN A 1 104 ? 23.873 -3.043 2.903 1.00 69.50 104 ASN A CA 1
ATOM 847 C C . ASN A 1 104 ? 22.951 -1.994 3.562 1.00 69.50 104 ASN A C 1
ATOM 849 O O . ASN A 1 104 ? 23.375 -0.850 3.741 1.00 69.50 104 ASN A O 1
ATOM 853 N N . PRO A 1 105 ? 21.725 -2.368 3.971 1.00 60.62 105 PRO A N 1
ATOM 854 C CA . PRO A 1 105 ? 20.793 -1.454 4.628 1.00 60.62 105 PRO A CA 1
ATOM 855 C C . PRO A 1 105 ? 21.220 -1.046 6.053 1.00 60.62 105 PRO A C 1
ATOM 857 O O . PRO A 1 105 ? 20.607 -0.171 6.652 1.00 60.62 105 PRO A O 1
ATOM 860 N N . ARG A 1 106 ? 22.264 -1.655 6.633 1.00 61.72 106 ARG A N 1
ATOM 861 C CA . ARG A 1 106 ? 22.775 -1.297 7.970 1.00 61.72 106 ARG A CA 1
ATOM 862 C C . ARG A 1 106 ? 23.884 -0.243 7.960 1.00 61.72 106 ARG A C 1
ATOM 864 O O . ARG A 1 106 ? 24.363 0.115 9.027 1.00 61.72 106 ARG A O 1
ATOM 871 N N . ASP A 1 107 ? 24.294 0.242 6.789 1.00 63.50 107 ASP A N 1
ATOM 872 C CA . ASP A 1 107 ? 25.319 1.282 6.653 1.00 63.50 107 ASP A CA 1
ATOM 873 C C . ASP A 1 107 ? 24.697 2.686 6.856 1.00 63.50 107 ASP A C 1
ATOM 875 O O . ASP A 1 107 ? 23.935 3.135 5.991 1.00 63.50 107 ASP A O 1
ATOM 879 N N . PRO A 1 108 ? 24.940 3.383 7.986 1.00 53.03 108 PRO A N 1
ATOM 880 C CA . PRO A 1 108 ? 24.139 4.541 8.388 1.00 53.03 108 PRO A CA 1
ATOM 881 C C . PRO A 1 108 ? 24.519 5.867 7.717 1.00 53.03 108 PRO A C 1
ATOM 883 O O . PRO A 1 108 ? 23.755 6.820 7.837 1.00 53.03 108 PRO A O 1
ATOM 886 N N . ILE A 1 109 ? 25.669 5.973 7.040 1.00 48.59 109 ILE A N 1
ATOM 887 C CA . ILE A 1 109 ? 26.278 7.297 6.799 1.00 48.59 109 ILE A CA 1
ATOM 888 C C . ILE A 1 109 ? 26.001 7.890 5.404 1.00 48.59 109 ILE A C 1
ATOM 890 O O . ILE A 1 109 ? 26.081 9.101 5.260 1.00 48.59 109 ILE A O 1
ATOM 894 N N . ASN A 1 110 ? 25.571 7.115 4.396 1.00 52.91 110 ASN A N 1
ATOM 895 C CA . ASN A 1 110 ? 25.286 7.648 3.040 1.00 52.91 110 ASN A CA 1
ATOM 896 C C . ASN A 1 110 ? 24.149 6.925 2.278 1.00 52.91 110 ASN A C 1
ATOM 898 O O . ASN A 1 110 ? 24.027 7.023 1.056 1.00 52.91 110 ASN A O 1
ATOM 902 N N . SER A 1 111 ? 23.314 6.151 2.974 1.00 56.91 111 SER A N 1
ATOM 903 C CA . SER A 1 111 ? 22.462 5.124 2.353 1.00 56.91 111 SER A CA 1
ATOM 904 C C . SER A 1 111 ? 21.007 5.537 2.079 1.00 56.91 111 SER A C 1
ATOM 906 O O . SER A 1 111 ? 20.273 4.788 1.429 1.00 56.91 111 SER A O 1
ATOM 908 N N . GLN A 1 112 ? 20.583 6.724 2.529 1.00 59.91 112 GLN A N 1
ATOM 909 C CA . GLN A 1 112 ? 19.167 7.096 2.636 1.00 59.91 112 GLN A CA 1
ATOM 910 C C . GLN A 1 112 ? 18.815 8.258 1.699 1.00 59.91 112 GLN A C 1
ATOM 912 O O . GLN A 1 112 ? 18.977 9.423 2.044 1.00 59.91 112 GLN A O 1
ATOM 917 N N . THR A 1 113 ? 18.280 7.944 0.517 1.00 64.88 113 THR A N 1
ATOM 918 C CA . THR A 1 113 ? 17.605 8.935 -0.345 1.00 64.88 113 THR A CA 1
ATOM 919 C C . THR A 1 113 ? 16.258 8.408 -0.852 1.00 64.88 113 THR A C 1
ATOM 921 O O . THR A 1 113 ? 16.041 8.341 -2.075 1.00 64.88 113 THR A O 1
ATOM 924 N N . PRO A 1 114 ? 15.331 7.999 0.047 1.00 73.12 114 PRO A N 1
ATOM 925 C CA . PRO A 1 114 ? 13.971 7.710 -0.376 1.00 73.12 114 PRO A CA 1
ATOM 926 C C . PRO A 1 114 ? 13.416 8.969 -1.035 1.00 73.12 114 PRO A C 1
ATOM 928 O O . PRO A 1 114 ? 13.213 10.001 -0.414 1.00 73.12 114 PRO A O 1
ATOM 931 N N . THR A 1 115 ? 13.307 8.894 -2.350 1.00 87.62 115 THR A N 1
ATOM 932 C CA . THR A 1 115 ? 12.907 9.977 -3.235 1.00 87.62 115 THR A CA 1
ATOM 933 C C . THR A 1 115 ? 11.970 9.352 -4.237 1.00 87.62 115 THR A C 1
ATOM 935 O O . THR A 1 115 ? 12.147 8.195 -4.631 1.00 87.62 115 THR A O 1
ATOM 938 N N . THR A 1 116 ? 10.940 10.092 -4.602 1.00 94.62 116 THR A N 1
ATOM 939 C CA . THR A 1 116 ? 9.943 9.633 -5.558 1.00 94.62 116 THR A CA 1
ATOM 940 C C . THR A 1 116 ? 10.314 10.146 -6.929 1.00 94.62 116 THR A C 1
ATOM 942 O O . THR A 1 116 ? 10.550 11.342 -7.105 1.00 94.62 116 THR A O 1
ATOM 945 N N . TRP A 1 117 ? 10.334 9.247 -7.899 1.00 95.75 117 TRP A N 1
ATOM 946 C CA . TRP A 1 117 ? 10.634 9.538 -9.287 1.00 95.75 117 TRP A CA 1
ATOM 947 C C . TRP A 1 117 ? 9.497 9.055 -10.176 1.00 95.75 117 TRP A C 1
ATOM 949 O O . TRP A 1 117 ? 8.947 7.980 -9.951 1.00 95.75 117 TRP A O 1
ATOM 959 N N . ALA A 1 118 ? 9.168 9.845 -11.190 1.00 97.25 118 ALA A N 1
ATOM 960 C CA . ALA A 1 118 ? 8.218 9.500 -12.233 1.00 97.25 118 ALA A CA 1
ATOM 961 C C . ALA A 1 118 ? 8.958 9.289 -13.556 1.00 97.25 118 ALA A C 1
ATOM 963 O O . ALA A 1 118 ? 9.793 10.109 -13.933 1.00 97.25 118 ALA A O 1
ATOM 964 N N . TRP A 1 119 ? 8.639 8.202 -14.248 1.00 97.56 119 TRP A N 1
ATOM 965 C CA . TRP A 1 119 ? 9.128 7.885 -15.585 1.00 97.56 119 TRP A CA 1
ATOM 966 C C . TRP A 1 119 ? 7.996 7.991 -16.597 1.00 97.56 119 TRP A C 1
ATOM 968 O O . TRP A 1 119 ? 7.017 7.251 -16.501 1.00 97.56 119 TRP A O 1
ATOM 978 N N . ASP A 1 120 ? 8.146 8.888 -17.570 1.00 95.88 120 ASP A N 1
ATOM 979 C CA . ASP A 1 120 ? 7.154 9.150 -18.627 1.00 95.88 120 ASP A CA 1
ATOM 980 C C . ASP A 1 120 ? 7.361 8.310 -19.903 1.00 95.88 120 ASP A C 1
ATOM 982 O O . ASP A 1 120 ? 6.591 8.402 -20.860 1.00 95.88 120 ASP A O 1
ATOM 986 N N . GLY A 1 121 ? 8.409 7.484 -19.929 1.00 95.19 121 GLY A N 1
ATOM 987 C CA . GLY A 1 121 ? 8.824 6.728 -21.107 1.00 95.19 121 GLY A CA 1
ATOM 988 C C . GLY A 1 121 ? 10.071 7.249 -21.810 1.00 95.19 121 GLY A C 1
ATOM 989 O O . GLY A 1 121 ? 10.600 6.527 -22.655 1.00 95.19 121 GLY A O 1
ATOM 990 N N . HIS A 1 122 ? 10.544 8.439 -21.446 1.00 94.12 122 HIS A N 1
ATOM 991 C CA . HIS A 1 122 ? 11.727 9.086 -22.009 1.00 94.12 122 HIS A CA 1
ATOM 992 C C . HIS A 1 122 ? 12.650 9.648 -20.927 1.00 94.12 122 HIS A C 1
ATOM 994 O O . HIS A 1 122 ? 13.869 9.522 -21.043 1.00 94.12 122 HIS A O 1
ATOM 1000 N N . THR A 1 123 ? 12.093 10.246 -19.871 1.00 95.25 123 THR A N 1
ATOM 1001 C CA . THR A 1 123 ? 12.858 10.898 -18.806 1.00 95.25 123 THR A CA 1
ATOM 1002 C C . THR A 1 123 ? 12.363 10.519 -17.415 1.00 95.25 123 THR A C 1
ATOM 1004 O O . THR A 1 123 ? 11.188 10.220 -17.193 1.00 95.25 123 THR A O 1
ATOM 1007 N N . TRP A 1 124 ? 13.297 10.506 -16.462 1.00 95.81 124 TRP A N 1
ATOM 1008 C CA . TRP A 1 124 ? 12.990 10.401 -15.042 1.00 95.81 124 TRP A CA 1
ATOM 1009 C C . TRP A 1 124 ? 12.908 11.799 -14.446 1.00 95.81 124 TRP A C 1
ATOM 1011 O O . TRP A 1 124 ? 13.863 12.564 -14.533 1.00 95.81 124 TRP A O 1
ATOM 1021 N N . LYS A 1 125 ? 11.807 12.102 -13.763 1.00 95.50 125 LYS A N 1
ATOM 1022 C CA . LYS A 1 125 ? 11.635 13.345 -13.015 1.00 95.50 125 LYS A CA 1
ATOM 1023 C C . LYS A 1 125 ? 11.473 13.047 -11.535 1.00 95.50 125 LYS A C 1
ATOM 1025 O O . LYS A 1 125 ? 10.615 12.254 -11.154 1.00 95.50 125 LYS A O 1
ATOM 1030 N N . LYS A 1 126 ? 12.268 13.699 -10.690 1.00 94.19 126 LYS A N 1
ATOM 1031 C CA . LYS A 1 126 ? 12.062 13.668 -9.240 1.00 94.19 126 LYS A CA 1
ATOM 1032 C C . LYS A 1 126 ? 10.790 14.449 -8.916 1.00 94.19 126 LYS A C 1
ATOM 1034 O O . LYS A 1 126 ? 10.661 15.598 -9.333 1.00 94.19 126 LYS A O 1
ATOM 1039 N N . ILE A 1 127 ? 9.850 13.820 -8.220 1.00 95.44 127 ILE A N 1
ATOM 1040 C CA . ILE A 1 127 ? 8.559 14.431 -7.889 1.00 95.44 127 ILE A CA 1
ATOM 1041 C C . ILE A 1 127 ? 8.383 14.663 -6.389 1.00 95.44 127 ILE A C 1
ATOM 1043 O O . ILE A 1 127 ? 7.782 15.661 -6.033 1.00 95.44 127 ILE A O 1
ATOM 1047 N N . ALA A 1 128 ? 8.949 13.826 -5.517 1.00 92.81 128 ALA A N 1
ATOM 1048 C CA . ALA A 1 128 ? 8.796 13.980 -4.067 1.00 92.81 128 ALA A CA 1
ATOM 1049 C C . ALA A 1 128 ? 10.087 13.630 -3.317 1.00 92.81 128 ALA A C 1
ATOM 1051 O O . ALA A 1 128 ? 10.904 12.834 -3.800 1.00 92.81 128 ALA A O 1
ATOM 1052 N N . GLU A 1 129 ? 10.251 14.196 -2.123 1.00 89.38 129 GLU A N 1
ATOM 1053 C CA . GLU A 1 129 ? 11.443 14.026 -1.279 1.00 89.38 129 GLU A CA 1
ATOM 1054 C C . GLU A 1 129 ? 11.122 13.484 0.116 1.00 89.38 129 GLU A C 1
ATOM 1056 O O . GLU A 1 129 ? 12.033 13.263 0.912 1.00 89.38 129 GLU A O 1
ATOM 1061 N N . GLU A 1 130 ? 9.844 13.241 0.421 1.00 87.69 130 GLU A N 1
ATOM 1062 C CA . GLU A 1 130 ? 9.451 12.716 1.720 1.00 87.69 130 GLU A CA 1
ATOM 1063 C C . GLU A 1 130 ? 10.069 11.349 1.969 1.00 87.69 130 GLU A C 1
ATOM 1065 O O . GLU A 1 130 ? 10.041 10.429 1.144 1.00 87.69 130 GLU A O 1
ATOM 1070 N N . ARG A 1 131 ? 10.590 11.222 3.182 1.00 84.88 131 ARG A N 1
ATOM 1071 C CA . ARG A 1 131 ? 11.280 10.035 3.630 1.00 84.88 131 ARG A CA 1
ATOM 1072 C C . ARG A 1 131 ? 10.290 8.994 4.129 1.00 84.88 131 ARG A C 1
ATOM 1074 O O . ARG A 1 131 ? 9.893 8.993 5.292 1.00 84.88 131 ARG A O 1
ATOM 1081 N N . ILE A 1 132 ? 9.933 8.086 3.230 1.00 87.06 132 ILE A N 1
ATOM 1082 C CA . ILE A 1 132 ? 9.156 6.888 3.538 1.00 87.06 132 ILE A CA 1
ATOM 1083 C C . ILE A 1 132 ? 9.939 5.676 3.042 1.00 87.06 132 ILE A C 1
ATOM 1085 O O . ILE A 1 132 ? 10.498 5.661 1.946 1.00 87.06 132 ILE A O 1
ATOM 1089 N N . PHE A 1 133 ? 9.996 4.648 3.876 1.00 86.81 133 PHE A N 1
ATOM 1090 C CA . PHE A 1 133 ? 10.503 3.331 3.529 1.00 86.81 133 PHE A CA 1
ATOM 1091 C C . PHE A 1 133 ? 9.301 2.444 3.207 1.00 86.81 133 PHE A C 1
ATOM 1093 O O . PHE A 1 133 ? 8.701 1.880 4.133 1.00 86.81 133 PHE A O 1
ATOM 1100 N N . PRO A 1 134 ? 8.889 2.362 1.926 1.00 84.44 134 PRO A N 1
ATOM 1101 C CA . PRO A 1 134 ? 7.759 1.536 1.547 1.00 84.44 134 PRO A CA 1
ATOM 1102 C C . PRO A 1 134 ? 8.127 0.065 1.728 1.00 84.44 134 PRO A C 1
ATOM 1104 O O . PRO A 1 134 ? 9.157 -0.399 1.244 1.00 84.44 134 PRO A O 1
ATOM 1107 N N . ILE A 1 135 ? 7.256 -0.672 2.407 1.00 84.94 135 ILE A N 1
ATOM 1108 C CA . ILE A 1 135 ? 7.255 -2.136 2.372 1.00 84.94 135 ILE A CA 1
ATOM 1109 C C . ILE A 1 135 ? 6.477 -2.608 1.146 1.00 84.94 135 ILE A C 1
ATOM 1111 O O . ILE A 1 135 ? 6.868 -3.567 0.489 1.00 84.94 135 ILE A O 1
ATOM 1115 N N . ALA A 1 136 ? 5.386 -1.911 0.831 1.00 90.06 136 ALA A N 1
ATOM 1116 C CA . ALA A 1 136 ? 4.565 -2.173 -0.337 1.00 90.06 136 ALA A CA 1
ATOM 1117 C C . ALA A 1 136 ? 4.046 -0.861 -0.927 1.00 90.06 136 ALA A C 1
ATOM 1119 O O . ALA A 1 136 ? 3.766 0.096 -0.199 1.00 90.06 136 ALA A O 1
ATOM 1120 N N . MET A 1 137 ? 3.880 -0.843 -2.247 1.00 95.12 137 MET A N 1
ATOM 1121 C CA . MET A 1 137 ? 3.213 0.227 -2.980 1.00 95.12 137 MET A CA 1
ATOM 1122 C C . MET A 1 137 ? 2.226 -0.354 -3.977 1.00 95.12 137 MET A C 1
ATOM 1124 O O . MET A 1 137 ? 2.478 -1.399 -4.574 1.00 95.12 137 MET A O 1
ATOM 1128 N N . GLY A 1 138 ? 1.121 0.354 -4.172 1.00 95.81 138 GLY A N 1
ATOM 1129 C CA . GLY A 1 138 ? 0.082 -0.005 -5.123 1.00 95.81 138 GLY A CA 1
ATOM 1130 C C . GLY A 1 138 ? -0.571 1.236 -5.709 1.00 95.81 138 GLY A C 1
ATOM 1131 O O . GLY A 1 138 ? -0.457 2.332 -5.163 1.00 95.81 138 GLY A O 1
ATOM 1132 N N . TYR A 1 139 ? -1.240 1.065 -6.841 1.00 95.31 139 TYR A N 1
ATOM 1133 C CA . TYR A 1 139 ? -2.078 2.096 -7.431 1.00 95.31 139 TYR A CA 1
ATOM 1134 C C . TYR A 1 139 ? -3.530 1.678 -7.239 1.00 95.31 139 TYR A C 1
ATOM 1136 O O . TYR A 1 139 ? -3.942 0.610 -7.691 1.00 95.31 139 TYR A O 1
ATOM 1144 N N . ASP A 1 140 ? -4.281 2.507 -6.525 1.00 93.81 140 ASP A N 1
ATOM 1145 C CA . ASP A 1 140 ? -5.712 2.335 -6.349 1.00 93.81 140 ASP A CA 1
ATOM 1146 C C . ASP A 1 140 ? -6.417 2.922 -7.576 1.00 93.81 140 ASP A C 1
ATOM 1148 O O . ASP A 1 140 ? -6.520 4.141 -7.720 1.00 93.81 140 ASP A O 1
ATOM 1152 N N . GLN A 1 141 ? -6.879 2.051 -8.475 1.00 89.44 141 GLN A N 1
ATOM 1153 C CA . GLN A 1 141 ? -7.565 2.450 -9.708 1.00 89.44 141 GLN A CA 1
ATOM 1154 C C . GLN A 1 141 ? -8.901 3.158 -9.446 1.00 89.44 141 GLN A C 1
ATOM 1156 O O . GLN A 1 141 ? -9.297 4.017 -10.231 1.00 89.44 141 GLN A O 1
ATOM 1161 N N . HIS A 1 142 ? -9.605 2.824 -8.358 1.00 87.19 142 HIS A N 1
ATOM 1162 C CA . HIS A 1 142 ? -10.885 3.457 -8.050 1.00 87.19 142 HIS A CA 1
ATOM 1163 C C . HIS A 1 142 ? -10.661 4.877 -7.528 1.00 87.19 142 HIS A C 1
ATOM 1165 O O . HIS A 1 142 ? -11.345 5.815 -7.946 1.00 87.19 142 HIS A O 1
ATOM 1171 N N . ARG A 1 143 ? -9.699 5.041 -6.618 1.00 87.38 143 ARG A N 1
ATOM 1172 C CA . ARG A 1 143 ? -9.405 6.325 -5.969 1.00 87.38 143 ARG A CA 1
ATOM 1173 C C . ARG A 1 143 ? -8.389 7.169 -6.735 1.00 87.38 143 ARG A C 1
ATOM 1175 O O . ARG A 1 143 ? -8.203 8.330 -6.380 1.00 87.38 143 ARG A O 1
ATOM 1182 N N . LYS A 1 144 ? -7.773 6.615 -7.784 1.00 91.56 144 LYS A N 1
ATOM 1183 C CA . LYS A 1 144 ? -6.800 7.276 -8.665 1.00 91.56 144 LYS A CA 1
ATOM 1184 C C . LYS A 1 144 ? -5.586 7.822 -7.915 1.00 91.56 144 LYS A C 1
ATOM 1186 O O . LYS A 1 144 ? -5.137 8.941 -8.150 1.00 91.56 144 LYS A O 1
ATOM 1191 N N . VAL A 1 145 ? -5.069 7.034 -6.976 1.00 92.88 145 VAL A N 1
ATOM 1192 C CA . VAL A 1 145 ? -3.952 7.434 -6.108 1.00 92.88 145 VAL A CA 1
ATOM 1193 C C . VAL A 1 145 ? -2.924 6.323 -5.978 1.00 92.88 145 VAL A C 1
ATOM 1195 O O . VAL A 1 145 ? -3.256 5.138 -5.974 1.00 92.88 145 VAL A O 1
ATOM 1198 N N . VAL A 1 146 ? -1.655 6.707 -5.829 1.00 95.81 146 VAL A N 1
ATOM 1199 C CA . VAL A 1 146 ? -0.624 5.774 -5.367 1.00 95.81 146 VAL A CA 1
ATOM 1200 C C . VAL A 1 146 ? -0.679 5.700 -3.851 1.00 95.81 146 VAL A C 1
ATOM 1202 O O . VAL A 1 146 ? -0.582 6.724 -3.173 1.00 95.81 146 VAL A O 1
ATOM 1205 N N . VAL A 1 147 ? -0.782 4.481 -3.336 1.00 94.88 147 VAL A N 1
ATOM 1206 C CA . VAL A 1 147 ? -0.715 4.168 -1.912 1.00 94.88 147 VAL A CA 1
ATOM 1207 C C . VAL A 1 147 ? 0.614 3.500 -1.581 1.00 94.88 147 VAL A C 1
ATOM 1209 O O . VAL A 1 147 ? 1.135 2.695 -2.357 1.00 94.88 147 VAL A O 1
ATOM 1212 N N . ALA A 1 148 ? 1.157 3.813 -0.410 1.00 93.31 148 ALA A N 1
ATOM 1213 C CA . ALA A 1 148 ? 2.323 3.148 0.152 1.00 93.31 148 ALA A CA 1
ATOM 1214 C C . ALA A 1 148 ? 2.046 2.742 1.595 1.00 93.31 148 ALA A C 1
ATOM 1216 O O . ALA A 1 148 ? 1.556 3.540 2.391 1.00 93.31 148 ALA A O 1
ATOM 1217 N N . PHE A 1 149 ? 2.407 1.515 1.947 1.00 91.06 149 PHE A N 1
ATOM 1218 C CA . PHE A 1 149 ? 2.451 1.074 3.333 1.00 91.06 149 PHE A CA 1
ATOM 1219 C C . PHE A 1 149 ? 3.908 0.963 3.768 1.00 91.06 149 PHE A C 1
ATOM 1221 O O . PHE A 1 149 ? 4.704 0.273 3.126 1.00 91.06 149 PHE A O 1
ATOM 1228 N N . GLY A 1 150 ? 4.278 1.665 4.834 1.00 88.44 150 GLY A N 1
ATOM 1229 C CA . GLY A 1 150 ? 5.675 1.784 5.233 1.00 88.44 150 GLY A CA 1
ATOM 1230 C C . GLY A 1 150 ? 5.877 2.622 6.484 1.00 88.44 150 GLY A C 1
ATOM 1231 O O . GLY A 1 150 ? 4.932 2.925 7.204 1.00 88.44 150 GLY A O 1
ATOM 1232 N N . ARG A 1 151 ? 7.126 2.997 6.733 1.00 85.38 151 ARG A N 1
ATOM 1233 C CA . ARG A 1 151 ? 7.573 3.711 7.940 1.00 85.38 151 ARG A CA 1
ATOM 1234 C C . ARG A 1 151 ? 8.488 4.874 7.582 1.00 85.38 151 ARG A C 1
ATOM 1236 O O . ARG A 1 151 ? 9.061 4.883 6.495 1.00 85.38 151 ARG A O 1
ATOM 1243 N N . THR A 1 152 ? 8.641 5.840 8.478 1.00 81.12 152 THR A N 1
ATOM 1244 C CA . THR A 1 152 ? 9.534 6.997 8.271 1.00 81.12 152 THR A CA 1
ATOM 1245 C C . THR A 1 152 ? 10.960 6.728 8.742 1.00 81.12 152 THR A C 1
ATOM 1247 O O . THR A 1 152 ? 11.913 7.328 8.241 1.00 81.12 152 THR A O 1
ATOM 1250 N N . GLU A 1 153 ? 11.129 5.775 9.655 1.00 78.38 153 GLU A N 1
ATOM 1251 C CA . GLU A 1 153 ? 12.410 5.386 10.232 1.00 78.38 153 GLU A CA 1
ATOM 1252 C C . GLU A 1 153 ? 12.531 3.866 10.276 1.00 78.38 153 GLU A C 1
ATOM 1254 O O . GLU A 1 153 ? 11.547 3.146 10.174 1.00 78.38 153 GLU A O 1
ATOM 1259 N N . LEU A 1 154 ? 13.753 3.358 10.396 1.00 71.62 154 LEU A N 1
ATOM 1260 C CA . LEU A 1 154 ? 14.021 1.916 10.397 1.00 71.62 154 LEU A CA 1
ATOM 1261 C C . LEU A 1 154 ? 14.200 1.342 11.804 1.00 71.62 154 LEU A C 1
ATOM 1263 O O . LEU A 1 154 ? 14.448 0.145 11.938 1.00 71.62 154 LEU A O 1
ATOM 1267 N N . SER A 1 155 ? 14.062 2.184 12.829 1.00 72.00 155 SER A N 1
ATOM 1268 C CA . SER A 1 155 ? 13.973 1.764 14.223 1.00 72.00 155 SER A CA 1
ATOM 1269 C C . SER A 1 155 ? 12.783 0.820 14.418 1.00 72.00 155 SER A C 1
ATOM 1271 O O . SER A 1 155 ? 11.778 0.896 13.701 1.00 72.00 155 SER A O 1
ATOM 1273 N N . SER A 1 156 ? 12.905 -0.092 15.386 1.00 67.25 156 SER A N 1
ATOM 1274 C CA . SER A 1 156 ? 11.803 -0.958 15.831 1.00 67.25 156 SER A CA 1
ATOM 1275 C C . SER A 1 156 ? 10.580 -0.154 16.258 1.00 67.25 156 SER A C 1
ATOM 1277 O O . SER A 1 156 ? 9.455 -0.603 16.066 1.00 67.25 156 SER A O 1
ATOM 1279 N N . ASP A 1 157 ? 10.819 1.053 16.764 1.00 67.94 157 ASP A N 1
ATOM 1280 C CA . ASP A 1 157 ? 9.803 1.913 17.360 1.00 67.94 157 ASP A CA 1
ATOM 1281 C C . ASP A 1 157 ? 9.148 2.838 16.322 1.00 67.94 157 ASP A C 1
ATOM 1283 O O . ASP A 1 157 ? 8.226 3.589 16.641 1.00 67.94 157 ASP A O 1
ATOM 1287 N N . SER A 1 158 ? 9.608 2.797 15.062 1.00 72.12 158 SER A N 1
ATOM 1288 C CA . SER A 1 158 ? 9.051 3.636 14.006 1.00 72.12 158 SER A CA 1
ATOM 1289 C C . SER A 1 158 ? 7.611 3.249 13.692 1.00 72.12 158 SER A C 1
ATOM 1291 O O . SER A 1 158 ? 7.306 2.115 13.310 1.00 72.12 158 SER A O 1
ATOM 1293 N N . GLU A 1 159 ? 6.721 4.234 13.788 1.00 72.50 159 GLU A N 1
ATOM 1294 C CA . GLU A 1 159 ? 5.310 4.060 13.484 1.00 72.50 159 GLU A CA 1
ATOM 1295 C C . GLU A 1 159 ? 5.120 3.754 11.991 1.00 72.50 159 GLU A C 1
ATOM 1297 O O . GLU A 1 159 ? 5.317 4.595 11.106 1.00 72.50 159 GLU A O 1
ATOM 1302 N N . MET A 1 160 ? 4.691 2.525 11.717 1.00 82.31 160 MET A N 1
ATOM 1303 C CA . MET A 1 160 ? 4.224 2.105 10.403 1.00 82.31 160 MET A CA 1
ATOM 1304 C C . MET A 1 160 ? 2.959 2.895 10.023 1.00 82.31 160 MET A C 1
ATOM 1306 O O . MET A 1 160 ? 2.236 3.394 10.883 1.00 82.31 160 MET A O 1
ATOM 1310 N N . GLY A 1 161 ? 2.650 3.024 8.740 1.00 85.88 161 GLY A N 1
ATOM 1311 C CA . GLY A 1 161 ? 1.494 3.791 8.290 1.00 85.88 161 GLY A CA 1
ATOM 1312 C C . GLY A 1 161 ? 1.175 3.620 6.816 1.00 85.88 161 GLY A C 1
ATOM 1313 O O . GLY A 1 161 ? 1.984 3.119 6.034 1.00 85.88 161 GLY A O 1
ATOM 1314 N N . LEU A 1 162 ? -0.034 4.045 6.467 1.00 88.50 162 LEU A N 1
ATOM 1315 C CA . LEU A 1 162 ? -0.528 4.140 5.105 1.00 88.50 162 LEU A CA 1
ATOM 1316 C C . LEU A 1 162 ? -0.377 5.585 4.625 1.00 88.50 162 LEU A C 1
ATOM 1318 O O . LEU A 1 162 ? -0.744 6.531 5.326 1.00 88.50 162 LEU A O 1
ATOM 1322 N N . TRP A 1 163 ? 0.162 5.735 3.425 1.00 91.31 163 TRP A N 1
ATOM 1323 C CA . TRP A 1 163 ? 0.493 7.007 2.803 1.00 91.31 163 TRP A CA 1
ATOM 1324 C C . TRP A 1 163 ? -0.116 7.077 1.410 1.00 91.31 163 TRP A C 1
ATOM 1326 O O . TRP A 1 163 ? -0.175 6.070 0.707 1.00 91.31 163 TRP A O 1
ATOM 1336 N N . GLU A 1 164 ? -0.518 8.272 0.996 1.00 94.44 164 GLU A N 1
ATOM 1337 C CA . GLU A 1 164 ? -0.989 8.566 -0.356 1.00 94.44 164 GLU A CA 1
ATOM 1338 C C . GLU A 1 164 ? -0.085 9.600 -1.012 1.00 94.44 164 GLU A C 1
ATOM 1340 O O . GLU A 1 164 ? 0.245 10.616 -0.401 1.00 94.44 164 GLU A O 1
ATOM 1345 N N . LEU A 1 165 ? 0.291 9.366 -2.267 1.00 94.12 165 LEU A N 1
ATOM 1346 C CA . LEU A 1 165 ? 0.981 10.363 -3.076 1.00 94.12 165 LEU A CA 1
ATOM 1347 C C . LEU A 1 165 ? -0.062 11.288 -3.712 1.00 94.12 165 LEU A C 1
ATOM 1349 O O . LEU A 1 165 ? -0.776 10.887 -4.632 1.00 94.12 165 LEU A O 1
ATOM 1353 N N . LYS A 1 166 ? -0.142 12.533 -3.239 1.00 88.56 166 LYS A N 1
ATOM 1354 C CA . LYS A 1 166 ? -1.033 13.571 -3.774 1.00 88.56 166 LYS A CA 1
ATOM 1355 C C . LYS A 1 166 ? -0.229 14.801 -4.135 1.00 88.56 166 LYS A C 1
ATOM 1357 O O . LYS A 1 166 ? 0.567 15.263 -3.330 1.00 88.56 166 LYS A O 1
ATOM 1362 N N . GLN A 1 167 ? -0.442 15.333 -5.340 1.00 87.62 167 GLN A N 1
ATOM 1363 C CA . GLN A 1 167 ? 0.244 16.545 -5.812 1.00 87.62 167 GLN A CA 1
ATOM 1364 C C . GLN A 1 167 ? 1.767 16.469 -5.616 1.00 87.62 167 GLN A C 1
ATOM 1366 O O . GLN A 1 167 ? 2.394 17.414 -5.150 1.00 87.62 167 GLN A O 1
ATOM 1371 N N . ASN A 1 168 ? 2.353 15.316 -5.957 1.00 90.25 168 ASN A N 1
ATOM 1372 C CA . ASN A 1 168 ? 3.781 15.046 -5.798 1.00 90.25 168 ASN A CA 1
ATOM 1373 C C . ASN A 1 168 ? 4.292 15.113 -4.346 1.00 90.25 168 ASN A C 1
ATOM 1375 O O . ASN A 1 168 ? 5.481 15.292 -4.122 1.00 90.25 168 ASN A O 1
ATOM 1379 N N . LYS A 1 169 ? 3.407 14.927 -3.366 1.00 91.56 169 LYS A N 1
ATOM 1380 C CA . LYS A 1 169 ? 3.730 14.897 -1.944 1.00 91.56 169 LYS A CA 1
ATOM 1381 C C . LYS A 1 169 ? 3.172 13.641 -1.298 1.00 91.56 169 LYS A C 1
ATOM 1383 O O . LYS A 1 169 ? 2.015 13.285 -1.532 1.00 91.56 169 LYS A O 1
ATOM 1388 N N . TRP A 1 170 ? 3.966 12.972 -0.470 1.00 92.06 170 TRP A N 1
ATOM 1389 C CA . TRP A 1 170 ? 3.427 11.891 0.346 1.00 92.06 170 TRP A CA 1
ATOM 1390 C C . TRP A 1 170 ? 2.706 12.427 1.580 1.00 92.06 170 TRP A C 1
ATOM 1392 O O . TRP A 1 170 ? 3.270 13.160 2.389 1.00 92.06 170 TRP A O 1
ATOM 1402 N N . MET A 1 171 ? 1.457 12.007 1.738 1.00 89.75 171 MET A N 1
ATOM 1403 C CA . MET A 1 171 ? 0.589 12.376 2.847 1.00 89.75 171 MET A CA 1
ATOM 1404 C C . MET A 1 171 ? 0.257 11.128 3.658 1.00 89.75 171 MET A C 1
ATOM 1406 O O . MET A 1 171 ? -0.267 10.160 3.108 1.00 89.75 171 MET A O 1
ATOM 1410 N N . LYS A 1 172 ? 0.552 11.136 4.961 1.00 86.69 172 LYS A N 1
ATOM 1411 C CA . LYS A 1 172 ? 0.148 10.049 5.862 1.00 86.69 172 LYS A CA 1
ATOM 1412 C C . LYS A 1 172 ? -1.364 10.108 6.029 1.00 86.69 172 LYS A C 1
ATOM 1414 O O . LYS A 1 172 ? -1.887 11.147 6.415 1.00 86.69 172 LYS A O 1
ATOM 1419 N N . ILE A 1 173 ? -2.049 9.006 5.749 1.00 84.50 173 ILE A N 1
ATOM 1420 C CA . ILE A 1 173 ? -3.508 8.915 5.883 1.00 84.50 173 ILE A CA 1
ATOM 1421 C C . ILE A 1 173 ? -3.938 8.043 7.064 1.00 84.50 173 ILE A C 1
ATOM 1423 O O . ILE A 1 173 ? -5.030 8.227 7.592 1.00 84.50 173 ILE A O 1
ATOM 1427 N N . ALA A 1 174 ? -3.076 7.128 7.514 1.00 71.19 174 ALA A N 1
ATOM 1428 C CA . ALA A 1 174 ? -3.291 6.354 8.733 1.00 71.19 174 ALA A CA 1
ATOM 1429 C C . ALA A 1 174 ? -1.961 5.863 9.318 1.00 71.19 174 ALA A C 1
ATOM 1431 O O . ALA A 1 174 ? -0.994 5.637 8.589 1.00 71.19 174 ALA A O 1
ATOM 1432 N N . ALA A 1 175 ? -1.914 5.650 10.630 1.00 70.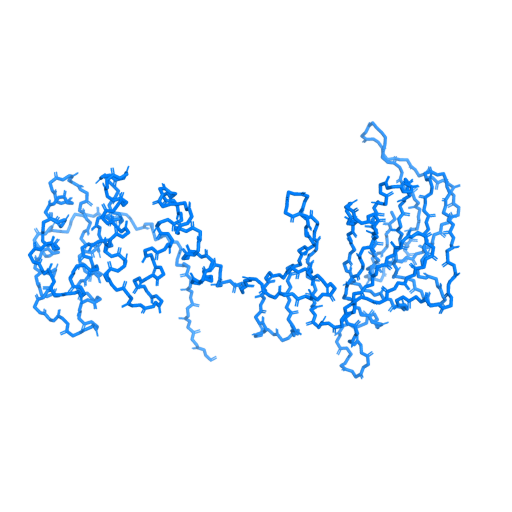69 175 ALA A N 1
ATOM 1433 C CA . ALA A 1 175 ? -0.829 4.922 11.283 1.00 70.69 175 ALA A CA 1
ATOM 1434 C C . ALA A 1 175 ? -1.242 3.460 11.532 1.00 70.69 175 ALA A C 1
ATOM 1436 O O . ALA A 1 175 ? -2.396 3.168 11.835 1.00 70.69 175 ALA A O 1
ATOM 1437 N N . TYR A 1 176 ? -0.307 2.523 11.398 1.00 58.22 176 TYR A N 1
ATOM 1438 C CA . TYR A 1 176 ? -0.501 1.105 11.690 1.00 58.22 176 TYR A CA 1
ATOM 1439 C C . TYR A 1 176 ? -0.839 0.920 13.170 1.00 58.22 176 TYR A C 1
ATOM 1441 O O . TYR A 1 176 ? -0.212 1.525 14.034 1.00 58.22 176 TYR A O 1
ATOM 1449 N N . GLY A 1 177 ? -1.868 0.127 13.465 1.00 51.38 177 GLY A N 1
ATOM 1450 C CA . GLY A 1 177 ? -2.415 0.018 14.826 1.00 51.38 177 GLY A CA 1
ATOM 1451 C C . GLY A 1 177 ? -3.287 1.211 15.242 1.00 51.38 177 GLY A C 1
ATOM 1452 O O . GLY A 1 177 ? -4.020 1.116 16.220 1.00 51.38 177 GLY A O 1
ATOM 1453 N N . LYS A 1 178 ? -3.302 2.285 14.444 1.00 51.88 178 LYS A N 1
ATOM 1454 C CA . LYS A 1 178 ? -4.243 3.408 14.507 1.00 51.88 178 LYS A CA 1
ATOM 1455 C C . LYS A 1 178 ? -4.990 3.542 13.178 1.00 51.88 178 LYS A C 1
ATOM 1457 O O . LYS A 1 178 ? -5.151 4.640 12.651 1.00 51.88 178 LYS A O 1
ATOM 1462 N N . TRP A 1 179 ? -5.534 2.433 12.672 1.00 49.16 179 TRP A N 1
ATOM 1463 C CA . TRP A 1 179 ? -6.531 2.400 11.580 1.00 49.16 179 TRP A CA 1
ATOM 1464 C C . TRP A 1 179 ? -7.851 3.133 11.935 1.00 49.16 179 TRP A C 1
ATOM 1466 O O . TRP A 1 179 ? -8.862 3.003 11.256 1.00 49.16 179 TRP A O 1
ATOM 1476 N N . ASN A 1 180 ? -7.815 3.888 13.030 1.00 52.53 180 ASN A N 1
ATOM 1477 C CA . ASN A 1 180 ? -8.841 4.662 13.686 1.00 52.53 180 ASN A CA 1
ATOM 1478 C C . ASN A 1 180 ? -8.397 6.130 13.642 1.00 52.53 180 ASN A C 1
ATOM 1480 O O . ASN A 1 180 ? -8.241 6.753 14.693 1.00 52.53 180 ASN A O 1
ATOM 1484 N N . THR A 1 181 ? -8.097 6.700 12.473 1.00 63.31 181 THR A N 1
ATOM 1485 C CA . THR A 1 181 ? -8.040 8.163 12.440 1.00 63.31 181 THR A CA 1
ATOM 1486 C C . THR A 1 181 ? -9.449 8.630 12.782 1.00 63.31 181 THR A C 1
ATOM 1488 O O . THR A 1 181 ? -10.389 8.393 12.024 1.00 63.31 181 THR A O 1
ATOM 1491 N N . VAL A 1 182 ? -9.593 9.201 13.984 1.00 68.88 182 VAL A N 1
ATOM 1492 C CA . VAL A 1 182 ? -10.852 9.739 14.516 1.00 68.88 182 VAL A CA 1
ATOM 1493 C C . VAL A 1 182 ? -11.538 10.545 13.417 1.00 68.88 182 VAL A C 1
ATOM 1495 O O . VAL A 1 182 ? -12.696 10.304 13.109 1.00 68.88 182 VAL A O 1
ATOM 1498 N N . GLU A 1 183 ? -10.771 11.396 12.735 1.00 73.94 183 GLU A N 1
ATOM 1499 C CA . GLU A 1 183 ? -11.226 12.222 11.618 1.00 73.94 183 GLU A CA 1
ATOM 1500 C C . GLU A 1 183 ? -11.824 11.426 10.454 1.00 73.94 183 GLU A C 1
ATOM 1502 O O . GLU A 1 183 ? -12.899 11.782 9.982 1.00 73.94 183 GLU A O 1
ATOM 1507 N N . TYR A 1 184 ? -11.183 10.345 10.001 1.00 75.56 184 TYR A N 1
ATOM 1508 C CA . TYR A 1 184 ? -11.686 9.571 8.863 1.00 75.56 184 TYR A CA 1
ATOM 1509 C C . TYR A 1 184 ? -12.991 8.857 9.208 1.00 75.56 184 TYR A C 1
ATOM 1511 O O . TYR A 1 184 ? -13.953 8.929 8.448 1.00 75.56 184 TYR A O 1
ATOM 1519 N N . VAL A 1 185 ? -13.045 8.197 10.369 1.00 80.62 185 VAL A N 1
ATOM 1520 C CA . VAL A 1 185 ? -14.252 7.478 10.798 1.00 80.62 185 VAL A CA 1
ATOM 1521 C C . VAL A 1 185 ? -15.393 8.461 11.075 1.00 80.62 185 VAL A C 1
ATOM 1523 O O . VAL A 1 185 ? -16.525 8.200 10.675 1.00 80.62 185 VAL A O 1
ATOM 1526 N N . VAL A 1 186 ? -15.101 9.619 11.681 1.00 83.31 186 VAL A N 1
ATOM 1527 C CA . VAL A 1 186 ? -16.076 10.705 11.878 1.00 83.31 186 VAL A CA 1
ATOM 1528 C C . VAL A 1 186 ? -16.610 11.202 10.532 1.00 83.31 186 VAL A C 1
ATOM 1530 O O . VAL A 1 186 ? -17.824 11.253 10.349 1.00 83.31 186 VAL A O 1
ATOM 1533 N N . GLN A 1 187 ? -15.737 11.522 9.571 1.00 83.06 187 GLN A N 1
ATOM 1534 C CA . GLN A 1 187 ? -16.149 12.001 8.245 1.00 83.06 187 GLN A CA 1
ATOM 1535 C C . GLN A 1 187 ? -16.948 10.947 7.468 1.00 83.06 187 GLN A C 1
ATOM 1537 O O . GLN A 1 187 ? -17.945 11.279 6.827 1.00 83.06 187 GLN A O 1
ATOM 1542 N N . TRP A 1 188 ? -16.543 9.676 7.534 1.00 81.81 188 TRP A N 1
ATOM 1543 C CA . TRP A 1 188 ? -17.248 8.587 6.864 1.00 81.81 188 TRP A CA 1
ATOM 1544 C C . TRP A 1 188 ? -18.656 8.402 7.425 1.00 81.81 188 TRP A C 1
ATOM 1546 O O . TRP A 1 188 ? -19.608 8.388 6.651 1.00 81.81 188 TRP A O 1
ATOM 1556 N N . VAL A 1 189 ? -18.807 8.339 8.754 1.00 88.00 189 VAL A N 1
ATOM 1557 C CA . VAL A 1 189 ? -20.120 8.198 9.408 1.00 88.00 189 VAL A CA 1
ATOM 1558 C C . VAL A 1 189 ? -21.010 9.418 9.167 1.00 88.00 189 VAL A C 1
ATOM 1560 O O . VAL A 1 189 ? -22.219 9.262 9.029 1.00 88.00 189 VAL A O 1
ATOM 1563 N N . GLN A 1 190 ? -20.449 10.626 9.048 1.00 87.06 190 GLN A N 1
ATOM 1564 C CA . GLN A 1 190 ? -21.223 11.809 8.648 1.00 87.06 190 GLN A CA 1
ATOM 1565 C C . GLN A 1 190 ? -21.816 11.673 7.239 1.00 87.06 190 GLN A C 1
ATOM 1567 O O . GLN A 1 190 ? -22.942 12.104 7.006 1.00 87.06 190 GLN A O 1
ATOM 1572 N N . GLN A 1 191 ? -21.072 11.076 6.305 1.00 85.12 191 GLN A N 1
ATOM 1573 C CA . GLN A 1 191 ? -21.524 10.868 4.925 1.00 85.12 191 GLN A CA 1
ATOM 1574 C C . GLN A 1 191 ? -22.393 9.609 4.765 1.00 85.12 191 GLN A C 1
ATOM 1576 O O . GLN A 1 191 ? -23.255 9.566 3.892 1.00 85.12 191 GLN A O 1
ATOM 1581 N N . HIS A 1 192 ? -22.173 8.595 5.605 1.00 87.06 192 HIS A N 1
ATOM 1582 C CA . HIS A 1 192 ? -22.792 7.269 5.531 1.00 87.06 192 HIS A CA 1
ATOM 1583 C C . HIS A 1 192 ? -23.353 6.889 6.914 1.00 87.06 192 HIS A C 1
ATOM 1585 O O . HIS A 1 192 ? -22.855 5.960 7.557 1.00 87.06 192 HIS A O 1
ATOM 1591 N N . PRO A 1 193 ? -24.379 7.604 7.413 1.00 87.88 193 PRO A N 1
ATOM 1592 C CA . PRO A 1 193 ? -24.843 7.489 8.798 1.00 87.88 193 PRO A CA 1
ATOM 1593 C C . PRO A 1 193 ? -25.511 6.155 9.147 1.00 87.88 193 PRO A C 1
ATOM 1595 O O . PRO A 1 193 ? -25.800 5.943 10.326 1.00 87.88 193 PRO A O 1
ATOM 1598 N N . ASP A 1 194 ? -25.745 5.296 8.152 1.00 87.25 194 ASP A N 1
ATOM 1599 C CA . ASP A 1 194 ? -26.387 3.984 8.276 1.00 87.25 194 ASP A CA 1
ATOM 1600 C C . ASP A 1 194 ? -25.405 2.812 8.073 1.00 87.25 194 ASP A C 1
ATOM 1602 O O . ASP A 1 194 ? -25.791 1.647 8.187 1.00 87.25 194 ASP A O 1
ATOM 1606 N N . ASP A 1 195 ? -24.120 3.086 7.802 1.00 88.31 195 ASP A N 1
ATOM 1607 C CA . ASP A 1 195 ? -23.087 2.050 7.729 1.00 88.31 195 ASP A CA 1
ATOM 1608 C C . ASP A 1 195 ? -22.822 1.481 9.128 1.00 88.31 195 ASP A C 1
ATOM 1610 O O . ASP A 1 195 ? -22.130 2.066 9.964 1.00 88.31 195 ASP A O 1
ATOM 1614 N N . ALA A 1 196 ? -23.382 0.302 9.381 1.00 87.62 196 ALA A N 1
ATOM 1615 C CA . ALA A 1 196 ? -23.340 -0.339 10.683 1.00 87.62 196 ALA A CA 1
ATOM 1616 C C . ALA A 1 196 ? -21.918 -0.729 11.135 1.00 87.62 196 ALA A C 1
ATOM 1618 O O . ALA A 1 196 ? -21.650 -0.772 12.336 1.00 87.62 196 ALA A O 1
ATOM 1619 N N . GLN A 1 197 ? -20.998 -1.020 10.207 1.00 83.19 197 GLN A N 1
ATOM 1620 C CA . GLN A 1 197 ? -19.614 -1.340 10.572 1.00 83.19 197 GLN A CA 1
ATOM 1621 C C . GLN A 1 197 ? -18.849 -0.072 10.948 1.00 83.19 197 GLN A C 1
ATOM 1623 O O . GLN A 1 197 ? -18.150 -0.053 11.965 1.00 83.19 197 GLN A O 1
ATOM 1628 N N . ALA A 1 198 ? -19.025 0.999 10.172 1.00 84.44 198 ALA A N 1
ATOM 1629 C CA . ALA A 1 198 ? -18.426 2.288 10.483 1.00 84.44 198 ALA A CA 1
ATOM 1630 C C . ALA A 1 198 ? -18.999 2.895 11.773 1.00 84.44 198 ALA A C 1
ATOM 1632 O O . ALA A 1 198 ? -18.240 3.432 12.577 1.00 84.44 198 ALA A O 1
ATOM 1633 N N . LEU A 1 199 ? -20.305 2.745 12.021 1.00 91.62 199 LEU A N 1
ATOM 1634 C CA . LEU A 1 199 ? -20.964 3.163 13.263 1.00 91.62 199 LEU A CA 1
ATOM 1635 C C . LEU A 1 199 ? -20.414 2.436 14.492 1.00 91.62 199 LEU A C 1
ATOM 1637 O O . LEU A 1 199 ? -20.169 3.082 15.508 1.00 91.62 199 LEU A O 1
ATOM 1641 N N . LEU A 1 200 ? -20.197 1.116 14.414 1.00 88.75 200 LEU A N 1
ATOM 1642 C CA . LEU A 1 200 ? -19.587 0.354 15.513 1.00 88.75 200 LEU A CA 1
ATOM 1643 C C . LEU A 1 200 ? -18.181 0.873 15.808 1.00 88.75 200 LEU A C 1
ATOM 1645 O O . LEU A 1 200 ? -17.836 1.148 16.953 1.00 88.75 200 LEU A O 1
ATOM 1649 N N . LYS A 1 201 ? -17.400 1.096 14.750 1.00 86.69 201 LYS A N 1
ATOM 1650 C CA . LYS A 1 201 ? -16.048 1.635 14.864 1.00 86.69 201 LYS A CA 1
ATOM 1651 C C . LYS A 1 201 ? -16.025 3.045 15.455 1.00 86.69 201 LYS A C 1
ATOM 1653 O O . LYS A 1 201 ? -15.155 3.362 16.261 1.00 86.69 201 LYS A O 1
ATOM 1658 N N . TYR A 1 202 ? -16.968 3.885 15.046 1.00 89.50 202 TYR A N 1
ATOM 1659 C CA . TYR A 1 202 ? -17.152 5.232 15.567 1.00 89.50 202 TYR A CA 1
ATOM 1660 C C . TYR A 1 202 ? -17.494 5.200 17.058 1.00 89.50 202 TYR A C 1
ATOM 1662 O O . TYR A 1 202 ? -16.843 5.896 17.831 1.00 89.50 202 TYR A O 1
ATOM 1670 N N . ALA A 1 203 ? -18.440 4.350 17.471 1.00 90.06 203 ALA A N 1
ATOM 1671 C CA . ALA A 1 203 ? -18.836 4.200 18.869 1.00 90.06 203 ALA A CA 1
ATOM 1672 C C . ALA A 1 203 ? -17.652 3.781 19.760 1.00 90.06 203 ALA A C 1
ATOM 1674 O O . ALA A 1 203 ? -17.406 4.418 20.786 1.00 90.06 203 ALA A O 1
ATOM 1675 N N . ASP A 1 204 ? -16.854 2.801 19.315 1.00 85.44 204 ASP A N 1
ATOM 1676 C CA . ASP A 1 204 ? -15.639 2.357 20.012 1.00 85.44 204 ASP A CA 1
ATOM 1677 C C . ASP A 1 204 ? -14.624 3.499 20.196 1.00 85.44 204 ASP A C 1
ATOM 1679 O O . ASP A 1 204 ? -14.034 3.663 21.267 1.00 85.44 204 ASP A O 1
ATOM 1683 N N . ILE A 1 205 ? -14.398 4.297 19.145 1.00 83.56 205 ILE A N 1
ATOM 1684 C CA . ILE A 1 205 ? -13.463 5.432 19.179 1.00 83.56 205 ILE A CA 1
ATOM 1685 C C . ILE A 1 205 ? -13.966 6.507 20.143 1.00 83.56 205 ILE A C 1
ATOM 1687 O O . ILE A 1 205 ? -13.188 6.993 20.969 1.00 83.56 205 ILE A O 1
ATOM 1691 N N . MET A 1 206 ? -15.254 6.852 20.054 1.00 88.81 206 MET A N 1
ATOM 1692 C CA . MET A 1 206 ? -15.871 7.853 20.920 1.00 88.81 206 MET A CA 1
ATOM 1693 C C . MET A 1 206 ? -15.803 7.436 22.392 1.00 88.81 206 MET A C 1
ATOM 1695 O O . MET A 1 206 ? -15.439 8.237 23.248 1.00 88.81 206 MET A O 1
ATOM 1699 N N . GLN A 1 207 ? -16.050 6.159 22.688 1.00 83.44 207 GLN A N 1
ATOM 1700 C CA . GLN A 1 207 ? -15.986 5.619 24.042 1.00 83.44 207 GLN A CA 1
ATOM 1701 C C . GLN A 1 207 ? -14.555 5.563 24.595 1.00 83.44 207 GLN A C 1
ATOM 1703 O O . GLN A 1 207 ? -14.293 6.076 25.682 1.00 83.44 207 GLN A O 1
ATOM 1708 N N . TRP A 1 208 ? -13.628 4.918 23.879 1.00 75.88 208 TRP A N 1
ATOM 1709 C CA . TRP A 1 208 ? -12.335 4.524 24.450 1.00 75.88 208 TRP A CA 1
ATOM 1710 C C . TRP A 1 208 ? -11.202 5.506 24.170 1.00 75.88 208 TRP A C 1
ATOM 1712 O O . TRP A 1 208 ? -10.290 5.625 24.987 1.00 75.88 208 TRP A O 1
ATOM 1722 N N . GLN A 1 209 ? -11.228 6.193 23.025 1.00 76.44 209 GLN A N 1
ATOM 1723 C CA . GLN A 1 209 ? -10.125 7.063 22.610 1.00 76.44 209 GLN A CA 1
ATOM 1724 C C . GLN A 1 209 ? -10.385 8.526 22.951 1.00 76.44 209 GLN A C 1
ATOM 1726 O O . GLN A 1 209 ? -9.499 9.189 23.485 1.00 76.44 209 GLN A O 1
ATOM 1731 N N . THR A 1 210 ? -11.581 9.033 22.648 1.00 79.75 210 THR A N 1
ATOM 1732 C CA . THR A 1 210 ? -11.902 10.459 22.831 1.00 79.75 210 THR A CA 1
ATOM 1733 C C . THR A 1 210 ? -12.726 10.740 24.084 1.00 79.75 210 THR A C 1
ATOM 1735 O O . THR A 1 210 ? -12.836 11.901 24.473 1.00 79.75 210 THR A O 1
ATOM 1738 N N . LYS A 1 211 ? -13.272 9.698 24.729 1.00 82.56 211 LYS A N 1
ATOM 1739 C CA . LYS A 1 211 ? -14.160 9.790 25.904 1.00 82.56 211 LYS A CA 1
ATOM 1740 C C . LYS A 1 211 ? -15.389 10.688 25.669 1.00 82.56 211 LYS A C 1
ATOM 1742 O O . LYS A 1 211 ? -15.915 11.308 26.589 1.00 82.56 211 LYS A O 1
ATOM 1747 N N . GLN A 1 212 ? -15.847 10.745 24.423 1.00 88.94 212 GLN A N 1
ATOM 1748 C CA . GLN A 1 212 ? -17.063 11.414 23.968 1.00 88.94 212 GLN A CA 1
ATOM 1749 C C . GLN A 1 212 ? -18.258 10.468 24.154 1.00 88.94 212 GLN A C 1
ATOM 1751 O O . GLN A 1 212 ? -18.735 9.809 23.230 1.00 88.94 212 GLN A O 1
ATOM 1756 N N . PHE A 1 213 ? -18.685 10.304 25.409 1.00 89.38 213 PHE A N 1
ATOM 1757 C CA . PHE A 1 213 ? -19.670 9.282 25.775 1.00 89.38 213 PHE A CA 1
ATOM 1758 C C . PHE A 1 213 ? -21.067 9.538 25.194 1.00 89.38 213 PHE A C 1
ATOM 1760 O O . PHE A 1 213 ? -21.778 8.579 24.905 1.00 89.38 213 PHE A O 1
ATOM 1767 N N . LEU A 1 214 ? -21.448 10.797 24.963 1.00 94.00 214 LEU A N 1
ATOM 1768 C CA . LEU A 1 214 ? -22.735 11.131 24.350 1.00 94.00 214 LEU A CA 1
ATOM 1769 C C . LEU A 1 214 ? -22.792 10.649 22.892 1.00 94.00 214 LEU A C 1
ATOM 1771 O O . LEU A 1 214 ? -23.765 10.039 22.453 1.00 94.00 214 LEU A O 1
ATOM 1775 N N . GLU A 1 215 ? -21.719 10.879 22.146 1.00 93.38 215 GLU A N 1
ATOM 1776 C CA . GLU A 1 215 ? -21.551 10.470 20.759 1.00 93.38 215 GLU A CA 1
ATOM 1777 C C . GLU A 1 215 ? -21.518 8.941 20.641 1.00 93.38 215 GLU A C 1
ATOM 1779 O O . GLU A 1 215 ? -22.175 8.364 19.768 1.00 93.38 215 GLU A O 1
ATOM 1784 N N . ALA A 1 216 ? -20.815 8.276 21.566 1.00 93.25 216 ALA A N 1
ATOM 1785 C CA . ALA A 1 216 ? -20.814 6.822 21.673 1.00 93.25 216 ALA A CA 1
ATOM 1786 C C . ALA A 1 216 ? -22.221 6.269 21.964 1.00 93.25 216 ALA A C 1
ATOM 1788 O O . ALA A 1 216 ? -22.650 5.315 21.316 1.00 93.25 216 ALA A O 1
ATOM 1789 N N . GLU A 1 217 ? -22.973 6.884 22.884 1.00 95.81 217 GLU A N 1
ATOM 1790 C CA . GLU A 1 217 ? -24.340 6.474 23.229 1.00 95.81 217 GLU A CA 1
ATOM 1791 C C . GLU A 1 217 ? -25.262 6.537 22.012 1.00 95.81 217 GLU A C 1
ATOM 1793 O O . GLU A 1 217 ? -25.984 5.579 21.731 1.00 95.81 217 GLU A O 1
ATOM 1798 N N . LEU A 1 218 ? -25.234 7.649 21.273 1.00 95.19 218 LEU A N 1
ATOM 1799 C CA . LEU A 1 218 ? -26.065 7.836 20.084 1.00 95.19 218 LEU A CA 1
ATOM 1800 C C . LEU A 1 218 ? -25.758 6.781 19.015 1.00 95.19 218 LEU A C 1
ATOM 1802 O O . LEU A 1 218 ? -26.680 6.228 18.408 1.00 95.19 218 LEU A O 1
ATOM 1806 N N . ALA A 1 219 ? -24.478 6.471 18.805 1.00 95.38 219 ALA A N 1
ATOM 1807 C CA . ALA A 1 219 ? -24.055 5.449 17.857 1.00 95.38 219 ALA A CA 1
ATOM 1808 C C . ALA A 1 219 ? -24.484 4.042 18.302 1.00 95.38 219 ALA A C 1
ATOM 1810 O O . ALA A 1 219 ? -25.087 3.307 17.516 1.00 95.38 219 ALA A O 1
ATOM 1811 N N . TYR A 1 220 ? -24.276 3.684 19.571 1.00 95.38 220 TYR A N 1
ATOM 1812 C CA . TYR A 1 220 ? -24.727 2.401 20.105 1.00 95.38 220 TYR A CA 1
ATOM 1813 C C . TYR A 1 220 ? -26.256 2.259 20.095 1.00 95.38 220 TYR A C 1
ATOM 1815 O O . TYR A 1 220 ? -26.751 1.206 19.705 1.00 95.38 220 TYR A O 1
ATOM 1823 N N . LYS A 1 221 ? -27.026 3.314 20.400 1.00 95.19 221 LYS A N 1
ATOM 1824 C CA . LYS A 1 221 ? -28.501 3.312 20.286 1.00 95.19 221 LYS A CA 1
ATOM 1825 C C . LYS A 1 221 ? -28.986 3.104 18.845 1.00 95.19 221 LYS A C 1
ATOM 1827 O O . LYS A 1 221 ? -30.062 2.546 18.638 1.00 95.19 221 LYS A O 1
ATOM 1832 N N . LYS A 1 222 ? -28.231 3.540 17.829 1.00 95.06 222 LYS A N 1
ATOM 1833 C CA . LYS A 1 222 ? -28.521 3.180 16.427 1.00 95.06 222 LYS A CA 1
ATOM 1834 C C . LYS A 1 222 ? -28.206 1.711 16.167 1.00 95.06 222 LYS A C 1
ATOM 1836 O O . LYS A 1 222 ? -29.020 1.001 15.585 1.00 95.06 222 LYS A O 1
ATOM 1841 N N . LEU A 1 223 ? -27.053 1.245 16.634 1.00 94.38 223 LEU A N 1
ATOM 1842 C CA . LEU A 1 223 ? -26.614 -0.131 16.433 1.00 94.38 223 LEU A CA 1
ATOM 1843 C C . LEU A 1 223 ? -27.522 -1.159 17.109 1.00 94.38 223 LEU A C 1
ATOM 1845 O O . LEU A 1 223 ? -27.711 -2.226 16.539 1.00 94.38 223 LEU A O 1
ATOM 1849 N N . THR A 1 224 ? -28.125 -0.857 18.261 1.00 92.19 224 THR A N 1
ATOM 1850 C CA . THR A 1 224 ? -29.106 -1.749 18.904 1.00 92.19 224 THR A CA 1
ATOM 1851 C C . THR A 1 224 ? -30.403 -1.872 18.108 1.00 92.19 224 THR A C 1
ATOM 1853 O O . THR A 1 224 ? -31.075 -2.889 18.207 1.00 92.19 224 THR A O 1
ATOM 1856 N N . LYS A 1 225 ? -30.754 -0.890 17.269 1.00 92.88 225 LYS A N 1
ATOM 1857 C CA . LYS A 1 225 ? -31.887 -1.022 16.337 1.00 92.88 225 LYS A CA 1
ATOM 1858 C C . LYS A 1 225 ? -31.551 -1.928 15.152 1.00 92.88 225 LYS A C 1
ATOM 1860 O O . LYS A 1 225 ? -32.424 -2.637 14.668 1.00 92.88 225 LYS A O 1
ATOM 1865 N N . ILE A 1 226 ? -30.297 -1.901 14.694 1.00 92.06 226 ILE A N 1
ATOM 1866 C CA . ILE A 1 226 ? -29.806 -2.732 13.581 1.00 92.06 226 ILE A CA 1
ATOM 1867 C C . ILE A 1 226 ? -29.542 -4.171 14.054 1.00 92.06 226 ILE A C 1
ATOM 1869 O O . ILE A 1 226 ? -29.840 -5.130 13.347 1.00 92.06 226 ILE A O 1
ATOM 1873 N N . TYR A 1 227 ? -28.994 -4.322 15.260 1.00 89.50 227 TYR A N 1
ATOM 1874 C CA . TYR A 1 227 ? -28.580 -5.588 15.859 1.00 89.50 227 TYR A CA 1
ATOM 1875 C C . TYR A 1 227 ? -29.160 -5.748 17.278 1.00 89.50 227 TYR A C 1
ATOM 1877 O O . TYR A 1 227 ? -28.402 -5.714 18.253 1.00 89.50 227 TYR A O 1
ATOM 1885 N N . PRO A 1 228 ? -30.486 -5.930 17.419 1.00 86.12 228 PRO A N 1
ATOM 1886 C CA . PRO A 1 228 ? -31.157 -5.954 18.724 1.00 86.12 228 PRO A CA 1
ATOM 1887 C C . PRO A 1 228 ? -30.677 -7.076 19.647 1.00 86.12 228 PRO A C 1
ATOM 1889 O O . PRO A 1 228 ? -30.595 -6.873 20.850 1.00 86.12 228 PRO A O 1
ATOM 1892 N N . GLU A 1 229 ? -30.268 -8.213 19.085 1.00 81.69 229 GLU A N 1
ATOM 1893 C CA . GLU A 1 229 ? -29.829 -9.397 19.840 1.00 81.69 229 GLU A CA 1
ATOM 1894 C C . GLU A 1 229 ? -28.308 -9.440 20.084 1.00 81.69 229 GLU A C 1
ATOM 1896 O O . GLU A 1 229 ? -27.770 -10.401 20.641 1.00 81.69 229 GLU A O 1
ATOM 1901 N N . LYS A 1 230 ? -27.550 -8.432 19.624 1.00 83.44 230 LYS A N 1
ATOM 1902 C CA . LYS A 1 230 ? -26.085 -8.478 19.703 1.00 83.44 230 LYS A CA 1
ATOM 1903 C C . LYS A 1 230 ? -25.598 -8.045 21.082 1.00 83.44 230 LYS A C 1
ATOM 1905 O O . LYS A 1 230 ? -25.433 -6.861 21.368 1.00 83.44 230 LYS A O 1
ATOM 1910 N N . THR A 1 231 ? -25.273 -9.045 21.894 1.00 77.00 231 THR A N 1
ATOM 1911 C CA . THR A 1 231 ? -24.864 -8.904 23.300 1.00 77.00 231 THR A CA 1
ATOM 1912 C C . THR A 1 231 ? -23.753 -7.898 23.548 1.00 77.00 231 THR A C 1
ATOM 1914 O O . THR A 1 231 ? -23.840 -7.121 24.493 1.00 77.00 231 THR A O 1
ATOM 1917 N N . SER A 1 232 ? -22.733 -7.873 22.685 1.00 76.06 232 SER A N 1
ATOM 1918 C CA . SER A 1 232 ? -21.619 -6.932 22.818 1.00 76.06 232 SER A CA 1
ATOM 1919 C C . SER A 1 232 ? -22.097 -5.480 22.741 1.00 76.06 232 SER A C 1
ATOM 1921 O O . SER A 1 232 ? -21.732 -4.678 23.582 1.00 76.06 232 SER A O 1
ATOM 1923 N N . ILE A 1 233 ? -22.991 -5.167 21.798 1.00 87.06 233 ILE A N 1
ATOM 1924 C CA . ILE A 1 233 ? -23.478 -3.800 21.561 1.00 87.06 233 ILE A CA 1
ATOM 1925 C C . ILE A 1 233 ? -24.381 -3.333 22.705 1.00 87.06 233 ILE A C 1
ATOM 1927 O O . ILE A 1 233 ? -24.275 -2.192 23.146 1.00 87.06 233 ILE A O 1
ATOM 1931 N N . LEU A 1 234 ? -25.249 -4.215 23.207 1.00 84.56 234 LEU A N 1
ATOM 1932 C CA . LEU A 1 234 ? -26.091 -3.925 24.372 1.00 84.56 234 LEU A CA 1
ATOM 1933 C C . LEU A 1 234 ? -25.247 -3.669 25.629 1.00 84.56 234 LEU A C 1
ATOM 1935 O O . LEU A 1 234 ? -25.535 -2.743 26.385 1.00 84.56 234 LEU A O 1
ATOM 1939 N N . LEU A 1 235 ? -24.188 -4.459 25.830 1.00 76.25 235 LEU A N 1
ATOM 1940 C CA . LEU A 1 235 ? -23.262 -4.290 26.947 1.00 76.25 235 LEU A CA 1
ATOM 1941 C C . LEU A 1 235 ? -22.460 -2.988 26.829 1.00 76.25 235 LEU A C 1
ATOM 1943 O O . LEU A 1 235 ? -22.355 -2.252 27.809 1.00 76.25 235 LEU A O 1
ATOM 1947 N N . ASP A 1 236 ? -21.927 -2.683 25.646 1.00 83.81 236 ASP A N 1
ATOM 1948 C CA . ASP A 1 236 ? -21.159 -1.459 25.406 1.00 83.81 236 ASP A 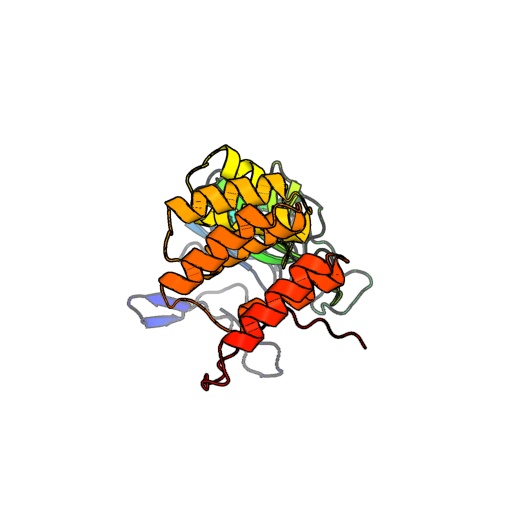CA 1
ATOM 1949 C C . ASP A 1 236 ? -22.033 -0.205 25.578 1.00 83.81 236 ASP A C 1
ATOM 1951 O O . ASP A 1 236 ? -21.600 0.772 26.194 1.00 83.81 236 ASP A O 1
ATOM 1955 N N . LEU A 1 237 ? -23.305 -0.257 25.160 1.00 90.38 237 LEU A N 1
ATOM 1956 C CA . LEU A 1 237 ? -24.279 0.800 25.440 1.00 90.38 237 LEU A CA 1
ATOM 1957 C C . LEU A 1 237 ? -24.522 0.974 26.945 1.00 90.38 237 LEU A C 1
ATOM 1959 O O . LEU A 1 237 ? -24.496 2.101 27.439 1.00 90.38 237 LEU A O 1
ATOM 1963 N N . ALA A 1 238 ? -24.731 -0.120 27.682 1.00 81.88 238 ALA A N 1
ATOM 1964 C CA . ALA A 1 238 ? -24.922 -0.067 29.131 1.00 81.88 238 ALA A CA 1
ATOM 1965 C C . ALA A 1 238 ? -23.692 0.526 29.847 1.00 81.88 238 ALA A C 1
ATOM 1967 O O . ALA A 1 238 ? -23.847 1.346 30.753 1.00 81.88 238 ALA A O 1
ATOM 1968 N N . ILE A 1 239 ? -22.474 0.188 29.398 1.00 76.00 239 ILE A N 1
ATOM 1969 C CA . ILE A 1 239 ? -21.224 0.790 29.891 1.00 76.00 239 ILE A CA 1
ATOM 1970 C C . ILE A 1 239 ? -21.236 2.302 29.660 1.00 76.00 239 ILE A C 1
ATOM 1972 O O . ILE A 1 239 ? -21.005 3.068 30.593 1.00 76.00 239 ILE A O 1
ATOM 1976 N N . VAL A 1 240 ? -21.505 2.740 28.430 1.00 85.81 240 VAL A N 1
ATOM 1977 C CA . VAL A 1 240 ? -21.492 4.163 28.068 1.00 85.81 240 VAL A CA 1
ATOM 1978 C C . VAL A 1 240 ? -22.552 4.961 28.835 1.00 85.81 240 VAL A C 1
ATOM 1980 O O . VAL A 1 240 ? -22.286 6.090 29.249 1.00 85.81 240 VAL A O 1
ATOM 1983 N N . LEU A 1 241 ? -23.732 4.385 29.074 1.00 87.44 241 LEU A N 1
ATOM 1984 C CA . LEU A 1 241 ? -24.777 4.994 29.904 1.00 87.44 241 LEU A CA 1
ATOM 1985 C C . LEU A 1 241 ? -24.325 5.125 31.364 1.00 87.44 241 LEU A C 1
ATOM 1987 O O . LEU A 1 241 ? -24.455 6.194 31.959 1.00 87.44 241 LEU A O 1
ATOM 1991 N N . ALA A 1 242 ? -23.722 4.077 31.929 1.00 74.00 242 ALA A N 1
ATOM 1992 C CA . ALA A 1 242 ? -23.210 4.107 33.295 1.00 74.00 242 ALA A CA 1
ATOM 1993 C C . ALA A 1 242 ? -22.047 5.104 33.475 1.00 74.00 242 ALA A C 1
ATOM 1995 O O . ALA A 1 242 ? -21.972 5.773 34.505 1.00 74.00 242 ALA A O 1
ATOM 1996 N N . MET A 1 243 ? -21.180 5.268 32.466 1.00 77.50 243 MET A N 1
ATOM 1997 C CA . MET A 1 243 ? -20.118 6.291 32.455 1.00 77.50 243 MET A CA 1
ATOM 1998 C C . MET A 1 243 ? -20.675 7.721 32.503 1.00 77.50 243 MET A C 1
ATOM 2000 O O . MET A 1 243 ? -20.016 8.622 33.020 1.00 77.50 243 MET A O 1
ATOM 2004 N N . GLN A 1 244 ? -21.899 7.919 32.013 1.00 86.19 244 GLN A N 1
ATOM 2005 C CA . GLN A 1 244 ? -22.630 9.187 32.052 1.00 86.19 244 GLN A CA 1
ATOM 2006 C C . GLN A 1 244 ? -23.563 9.318 33.270 1.00 86.19 244 GLN A C 1
ATOM 2008 O O . GLN A 1 244 ? -24.435 10.182 33.272 1.00 86.19 244 GLN A O 1
ATOM 2013 N N . ASP A 1 245 ? -23.433 8.453 34.283 1.00 79.62 245 ASP A N 1
ATOM 2014 C CA . ASP A 1 245 ? -24.315 8.394 35.461 1.00 79.62 245 ASP A CA 1
ATOM 2015 C C . ASP A 1 245 ? -25.798 8.085 35.151 1.00 79.62 245 ASP A C 1
ATOM 2017 O O . ASP A 1 245 ? -26.665 8.213 36.018 1.00 79.62 245 ASP A O 1
ATOM 2021 N N . LYS A 1 246 ? -26.109 7.581 33.948 1.00 82.69 246 LYS A N 1
ATOM 2022 C CA . LYS A 1 246 ? -27.456 7.149 33.532 1.00 82.69 246 LYS A CA 1
ATOM 2023 C C . LYS A 1 246 ? -27.732 5.706 33.963 1.00 82.69 246 LYS A C 1
ATOM 2025 O O . LYS A 1 246 ? -28.004 4.827 33.147 1.00 82.69 246 LYS A O 1
ATOM 2030 N N . VAL A 1 247 ? -27.626 5.451 35.266 1.00 69.31 247 VAL A N 1
ATOM 2031 C CA . VAL A 1 247 ? -27.669 4.092 35.839 1.00 69.31 247 VAL A CA 1
ATOM 2032 C C . VAL A 1 247 ? -29.005 3.398 35.569 1.00 69.31 247 VAL A C 1
ATOM 2034 O O . VAL A 1 247 ? -29.007 2.235 35.191 1.00 69.31 247 VAL A O 1
ATOM 2037 N N . SER A 1 248 ? -30.129 4.112 35.689 1.00 74.12 248 SER A N 1
ATOM 2038 C CA . SER A 1 248 ? -31.454 3.533 35.431 1.00 74.12 248 SER A CA 1
ATOM 2039 C C . SER A 1 248 ? -31.627 3.086 33.976 1.00 74.12 248 SER A C 1
ATOM 2041 O O . SER A 1 248 ? -32.170 2.016 33.734 1.00 74.12 248 SER A O 1
ATOM 2043 N N . GLU A 1 249 ? -31.122 3.860 33.006 1.00 84.31 249 GLU A N 1
ATOM 2044 C CA . GLU A 1 249 ? -31.147 3.455 31.591 1.00 84.31 249 GLU A CA 1
ATOM 2045 C C . GLU A 1 249 ? -30.210 2.266 31.339 1.00 84.31 249 GLU A C 1
ATOM 2047 O O . GLU A 1 249 ? -30.549 1.365 30.578 1.00 84.31 249 GLU A O 1
ATOM 2052 N N . ALA A 1 250 ? -29.033 2.237 31.974 1.00 75.31 250 ALA A N 1
ATOM 2053 C CA . ALA A 1 250 ? -28.115 1.104 31.865 1.00 75.31 250 ALA A CA 1
ATOM 2054 C C . ALA A 1 250 ? -28.751 -0.197 32.395 1.00 75.31 250 ALA A C 1
ATOM 2056 O O . ALA A 1 250 ? -28.617 -1.241 31.750 1.00 75.31 250 ALA A O 1
ATOM 2057 N N . ASP A 1 251 ? -29.484 -0.114 33.513 1.00 69.50 251 ASP A N 1
ATOM 2058 C CA . ASP A 1 251 ? -30.200 -1.234 34.137 1.00 69.50 251 ASP A CA 1
ATOM 2059 C C . ASP A 1 251 ? -31.247 -1.847 33.176 1.00 69.50 251 ASP A C 1
ATOM 2061 O O . ASP A 1 251 ? -31.400 -3.067 33.138 1.00 69.50 251 ASP A O 1
ATOM 2065 N N . GLU A 1 252 ? -31.902 -1.052 32.317 1.00 81.50 252 GLU A N 1
ATOM 2066 C CA . GLU A 1 252 ? -32.849 -1.567 31.310 1.00 81.50 252 GLU A CA 1
ATOM 2067 C C . GLU A 1 252 ? -32.175 -2.450 30.246 1.00 81.50 252 GLU A C 1
ATOM 2069 O O . GLU A 1 252 ? -32.705 -3.497 29.868 1.00 81.50 252 GLU A O 1
ATOM 2074 N N . TYR A 1 253 ? -31.001 -2.057 29.739 1.00 81.25 253 TYR A N 1
ATOM 2075 C CA . TYR A 1 253 ? -30.273 -2.852 28.736 1.00 81.25 253 TYR A CA 1
ATOM 2076 C C . TYR A 1 253 ? -29.652 -4.111 29.345 1.00 81.25 253 TYR A C 1
ATOM 2078 O O . TYR A 1 253 ? -29.598 -5.161 28.704 1.00 81.25 253 TYR A O 1
ATOM 2086 N N . ILE A 1 254 ? -29.243 -4.015 30.606 1.00 68.50 254 ILE A N 1
ATOM 2087 C CA . ILE A 1 254 ? -28.832 -5.135 31.453 1.00 68.50 254 ILE A CA 1
ATOM 2088 C C . ILE A 1 254 ? -29.983 -6.137 31.636 1.00 68.50 254 ILE A C 1
ATOM 2090 O O . ILE A 1 254 ? -29.785 -7.338 31.437 1.00 68.50 254 ILE A O 1
ATOM 2094 N N . ALA A 1 255 ? -31.194 -5.663 31.941 1.00 71.25 255 ALA A N 1
ATOM 2095 C CA . ALA A 1 255 ? -32.378 -6.510 32.072 1.00 71.25 255 ALA A CA 1
ATOM 2096 C C . ALA A 1 255 ? -32.739 -7.202 30.746 1.00 71.25 255 ALA A C 1
ATOM 2098 O O . ALA A 1 255 ? -32.997 -8.403 30.733 1.00 71.25 255 ALA A O 1
ATOM 2099 N N . LYS A 1 256 ? -32.638 -6.501 29.609 1.00 77.00 256 LYS A N 1
ATOM 2100 C CA . LYS A 1 256 ? -32.838 -7.111 28.279 1.00 77.00 256 LYS A CA 1
ATOM 2101 C C . LYS A 1 256 ? -31.852 -8.245 27.997 1.00 77.00 256 LYS A C 1
ATOM 2103 O O . LYS A 1 256 ? -32.242 -9.289 27.483 1.00 77.00 256 LYS A O 1
ATOM 2108 N N . LEU A 1 257 ? -30.581 -8.070 28.368 1.00 69.50 257 LEU A N 1
ATOM 2109 C CA . LEU A 1 257 ? -29.580 -9.138 28.275 1.00 69.50 257 LEU A CA 1
ATOM 2110 C C . LEU A 1 257 ? -29.951 -10.342 29.157 1.00 69.50 257 LEU A C 1
ATOM 2112 O O . LEU A 1 257 ? -29.699 -11.481 28.760 1.00 69.50 257 LEU A O 1
ATOM 2116 N N . SER A 1 258 ? -30.552 -10.095 30.328 1.00 66.00 258 SER A N 1
ATOM 2117 C CA . SER A 1 258 ? -31.061 -11.127 31.243 1.00 66.00 258 SER A CA 1
ATOM 2118 C C . SER A 1 258 ? -32.178 -11.952 30.646 1.00 66.00 258 SER A C 1
ATOM 2120 O O . SER A 1 258 ? -32.088 -13.177 30.600 1.00 66.00 258 SER A O 1
ATOM 2122 N N . GLU A 1 259 ? -33.222 -11.274 30.191 1.00 69.75 259 GLU A N 1
ATOM 2123 C CA . GLU A 1 259 ? -34.428 -11.899 29.655 1.00 69.75 259 GLU A CA 1
ATOM 2124 C C . GLU A 1 259 ? -34.134 -12.725 28.402 1.00 69.75 259 GLU A C 1
ATOM 2126 O O . GLU A 1 259 ? -34.690 -13.806 28.230 1.00 69.75 259 GLU A O 1
ATOM 2131 N N . ALA A 1 260 ? -33.196 -12.270 27.569 1.00 67.00 260 ALA A N 1
ATOM 2132 C CA . ALA A 1 260 ? -32.789 -12.980 26.364 1.00 67.00 260 ALA A CA 1
ATOM 2133 C C . ALA A 1 260 ? -31.914 -14.227 26.638 1.00 67.00 260 ALA A C 1
ATOM 2135 O O . ALA A 1 260 ? -31.505 -14.911 25.701 1.00 67.00 260 ALA A O 1
ATOM 2136 N N . GLY A 1 261 ? -31.579 -14.530 27.901 1.00 63.94 261 GLY A N 1
ATOM 2137 C CA . GLY A 1 261 ? -30.650 -15.616 28.246 1.00 63.94 261 GLY A CA 1
ATOM 2138 C C . GLY A 1 261 ? -29.223 -15.359 27.748 1.00 63.94 261 GLY A C 1
ATOM 2139 O O . GLY A 1 261 ? -28.406 -16.271 27.643 1.00 63.94 261 GLY A O 1
ATOM 2140 N N . LEU A 1 262 ? -28.922 -14.100 27.433 1.00 61.31 262 LEU A N 1
ATOM 2141 C CA . LEU A 1 262 ? -27.682 -13.642 26.823 1.00 61.31 262 LEU A CA 1
ATOM 2142 C C . LEU A 1 262 ? -26.638 -13.201 27.868 1.00 61.31 262 LEU A C 1
ATOM 2144 O O . LEU A 1 262 ? -25.578 -12.668 27.522 1.00 61.31 262 LEU A O 1
ATOM 2148 N N . MET A 1 263 ? -26.937 -13.406 29.154 1.00 60.22 263 MET A N 1
ATOM 2149 C CA . MET A 1 263 ? -26.091 -13.002 30.274 1.00 60.22 263 MET A CA 1
ATOM 2150 C C . MET A 1 263 ? -24.884 -13.906 30.480 1.00 60.22 263 MET A C 1
ATOM 2152 O O . MET A 1 263 ? -24.977 -15.128 30.525 1.00 60.22 263 MET A O 1
ATOM 2156 N N . ASN A 1 264 ? -23.741 -13.261 30.706 1.00 63.78 264 ASN A N 1
ATOM 2157 C CA . ASN A 1 264 ? -22.480 -13.907 31.026 1.00 63.78 264 ASN A CA 1
ATOM 2158 C C . ASN A 1 264 ? -21.888 -13.240 32.278 1.00 63.78 264 ASN A C 1
ATOM 2160 O O . ASN A 1 264 ? -21.521 -12.066 32.235 1.00 63.78 264 ASN A O 1
ATOM 2164 N N . ARG A 1 265 ? -21.798 -13.964 33.400 1.00 67.25 265 ARG A N 1
ATOM 2165 C CA . ARG A 1 265 ? -21.253 -13.481 34.689 1.00 67.25 265 ARG A CA 1
ATOM 2166 C C . ARG A 1 265 ? -19.919 -12.709 34.545 1.00 67.25 265 ARG A C 1
ATOM 2168 O O . ARG A 1 265 ? -19.800 -11.616 35.104 1.00 67.25 265 ARG A O 1
ATOM 2175 N N . PRO A 1 266 ? -18.930 -13.200 33.771 1.00 63.72 266 PRO A N 1
ATOM 2176 C CA . PRO A 1 266 ? -17.738 -12.455 33.364 1.00 63.72 266 PRO A CA 1
ATOM 2177 C C . PRO A 1 266 ? -17.959 -11.019 32.863 1.00 63.72 266 PRO A C 1
ATOM 2179 O O . PRO A 1 266 ? -17.147 -10.145 33.166 1.00 63.72 266 PRO A O 1
ATOM 2182 N N . ALA A 1 267 ? -19.039 -10.743 32.128 1.00 62.09 267 ALA A N 1
ATOM 2183 C CA . ALA A 1 267 ? -19.331 -9.406 31.611 1.00 62.09 267 ALA A CA 1
ATOM 2184 C C . ALA A 1 267 ? -19.651 -8.413 32.739 1.00 62.09 267 ALA A C 1
ATOM 2186 O O . ALA A 1 267 ? -19.116 -7.306 32.750 1.00 62.09 267 ALA A O 1
ATOM 2187 N N . TYR A 1 268 ? -20.436 -8.834 33.735 1.00 66.62 268 TYR A N 1
ATOM 2188 C CA . TYR A 1 268 ? -20.770 -8.010 34.900 1.00 66.62 268 TYR A CA 1
ATOM 2189 C C . TYR A 1 268 ? -19.579 -7.770 35.823 1.00 66.62 268 TYR A C 1
ATOM 2191 O O . TYR A 1 268 ? -19.407 -6.666 36.335 1.00 66.62 268 TYR A O 1
ATOM 2199 N N . LEU A 1 269 ? -18.708 -8.767 35.998 1.00 71.31 269 LEU A N 1
ATOM 2200 C CA . LEU A 1 269 ? -17.469 -8.586 36.760 1.00 71.31 269 LEU A CA 1
ATOM 2201 C C . LEU A 1 269 ? -16.515 -7.609 36.060 1.00 71.31 269 LEU A C 1
ATOM 2203 O O . LEU A 1 269 ? -15.909 -6.760 36.717 1.00 71.31 269 LEU A O 1
ATOM 2207 N N . ARG A 1 270 ? -16.421 -7.676 34.725 1.00 62.41 270 ARG A N 1
ATOM 2208 C CA . ARG A 1 270 ? -15.638 -6.722 33.929 1.00 62.41 270 ARG A CA 1
ATOM 2209 C C . ARG A 1 270 ? -16.215 -5.307 34.019 1.00 62.41 270 ARG A C 1
ATOM 2211 O O . ARG A 1 270 ? -15.460 -4.361 34.229 1.00 62.41 270 ARG A O 1
ATOM 2218 N N . LEU A 1 271 ? -17.538 -5.175 33.926 1.00 65.69 271 LEU A N 1
ATOM 2219 C CA . LEU A 1 271 ? -18.264 -3.913 34.081 1.00 65.69 271 LEU A CA 1
ATOM 2220 C C . LEU A 1 271 ? -18.047 -3.301 35.470 1.00 65.69 271 LEU A C 1
ATOM 2222 O O . LEU A 1 271 ? -17.670 -2.136 35.583 1.00 65.69 271 LEU A O 1
ATOM 2226 N N . ALA A 1 272 ? -18.186 -4.103 36.526 1.00 71.38 272 ALA A N 1
ATOM 2227 C CA . ALA A 1 272 ? -17.894 -3.677 37.886 1.00 71.38 272 ALA A CA 1
ATOM 2228 C C . ALA A 1 272 ? -16.456 -3.162 38.040 1.00 71.38 272 ALA A C 1
ATOM 2230 O O . ALA A 1 272 ? -16.238 -2.149 38.708 1.00 71.38 272 ALA A O 1
ATOM 2231 N N . GLY A 1 273 ? -15.484 -3.836 37.416 1.00 68.44 273 GLY A N 1
ATOM 2232 C CA . GLY A 1 273 ? -14.084 -3.415 37.406 1.00 68.44 273 GLY A CA 1
ATOM 2233 C C . GLY A 1 273 ? -13.883 -2.054 36.738 1.00 68.44 273 GLY A C 1
ATOM 2234 O O . GLY A 1 273 ? -13.283 -1.165 37.339 1.00 68.44 273 GLY A O 1
ATOM 2235 N N . LEU A 1 274 ? -14.450 -1.857 35.545 1.00 64.75 274 LEU A N 1
ATOM 2236 C CA . LEU A 1 274 ? -14.362 -0.592 34.804 1.00 64.75 274 LEU A CA 1
ATOM 2237 C C . LEU A 1 274 ? -15.003 0.573 35.572 1.00 64.75 274 LEU A C 1
ATOM 2239 O O . LEU A 1 274 ? -14.394 1.630 35.717 1.00 64.75 274 LEU A O 1
ATOM 2243 N N . LEU A 1 275 ? -16.193 0.359 36.136 1.00 67.44 275 LEU A N 1
ATOM 2244 C CA . LEU A 1 275 ? -16.892 1.364 36.942 1.00 67.44 275 LEU A CA 1
ATOM 2245 C C . LEU A 1 275 ? -16.104 1.728 38.206 1.00 67.44 275 LEU A C 1
ATOM 2247 O O . LEU A 1 275 ? -16.059 2.891 38.604 1.00 67.44 275 LEU A O 1
ATOM 2251 N N . ARG A 1 276 ? -15.419 0.755 38.818 1.00 75.31 276 ARG A N 1
ATOM 2252 C CA . ARG A 1 276 ? -14.541 1.001 39.968 1.00 75.31 276 ARG A CA 1
ATOM 2253 C C . ARG A 1 276 ? -13.321 1.846 39.590 1.00 75.31 276 ARG A C 1
ATOM 2255 O O . ARG A 1 276 ? -12.962 2.736 40.358 1.00 75.31 276 ARG A O 1
ATOM 2262 N N . MET A 1 277 ? -12.704 1.597 38.431 1.00 66.62 277 MET A N 1
ATOM 2263 C CA . MET A 1 277 ? -11.551 2.371 37.941 1.00 66.62 277 MET A CA 1
ATOM 2264 C C . MET A 1 277 ? -11.894 3.851 37.717 1.00 66.62 277 MET A C 1
ATOM 2266 O O . MET A 1 277 ? -11.088 4.721 38.034 1.00 66.62 277 MET A O 1
ATOM 2270 N N . GLU A 1 278 ? -13.114 4.137 37.267 1.00 66.88 278 GLU A N 1
ATOM 2271 C CA . GLU A 1 278 ? -13.632 5.500 37.064 1.00 66.88 278 GLU A CA 1
ATOM 2272 C C . GLU A 1 278 ? -14.297 6.087 38.330 1.00 66.88 278 GLU A C 1
ATOM 2274 O O . GLU A 1 278 ? -15.006 7.091 38.275 1.00 66.88 278 GLU A O 1
ATOM 2279 N N . LYS A 1 279 ? -14.075 5.472 39.503 1.00 78.88 279 LYS A N 1
ATOM 2280 C CA . LYS A 1 279 ? -14.615 5.895 40.813 1.00 78.88 279 LYS A CA 1
ATOM 2281 C C . LYS A 1 279 ? -16.154 5.943 40.879 1.00 78.88 279 LYS A C 1
ATOM 2283 O O . LYS A 1 279 ? -16.724 6.589 41.759 1.00 78.88 279 LYS A O 1
ATOM 2288 N N . LYS A 1 280 ? -16.845 5.214 39.998 1.00 65.88 280 LYS A N 1
ATOM 2289 C CA . LYS A 1 280 ? -18.304 5.019 39.990 1.00 65.88 280 LYS A CA 1
ATOM 2290 C C . LYS A 1 280 ? -18.675 3.822 40.872 1.00 65.88 280 LYS A C 1
ATOM 2292 O O . LYS A 1 280 ? -19.047 2.748 40.400 1.00 65.88 280 LYS A O 1
ATOM 2297 N N . TYR A 1 281 ? -18.542 3.999 42.187 1.00 71.50 281 TYR A N 1
ATOM 2298 C CA . TYR A 1 281 ? -18.625 2.893 43.151 1.00 71.50 281 TYR A CA 1
ATOM 2299 C C . TYR A 1 281 ? -20.021 2.271 43.289 1.00 71.50 281 TYR A C 1
ATOM 2301 O O . TYR A 1 281 ? -20.128 1.050 43.322 1.00 71.50 281 TYR A O 1
ATOM 2309 N N . LEU A 1 282 ? -21.091 3.071 43.326 1.00 60.94 282 LEU A N 1
ATOM 2310 C CA . LEU A 1 282 ? -22.460 2.550 43.461 1.00 60.94 282 LEU A CA 1
ATOM 2311 C C . LEU A 1 282 ? -22.885 1.680 42.256 1.00 60.94 282 LEU A C 1
ATOM 2313 O O . LEU A 1 282 ? -23.337 0.555 42.476 1.00 60.94 282 LEU A O 1
ATOM 2317 N N . PRO A 1 283 ? -22.675 2.112 40.995 1.00 58.75 283 PRO A N 1
ATOM 2318 C CA . PRO A 1 283 ? -22.892 1.255 39.826 1.00 58.75 283 PRO A CA 1
ATOM 2319 C C . PRO A 1 283 ? -22.013 -0.001 39.821 1.00 58.75 283 PRO A C 1
ATOM 2321 O O . PRO A 1 283 ? -22.475 -1.083 39.464 1.00 58.75 283 PRO A O 1
ATOM 2324 N N . SER A 1 284 ? -20.750 0.125 40.250 1.00 70.62 284 SER A N 1
ATOM 2325 C CA . SER A 1 284 ? -19.824 -1.008 40.359 1.00 70.62 284 SER A CA 1
ATOM 2326 C C . SER A 1 284 ? -20.353 -2.079 41.317 1.00 70.62 284 SER A C 1
ATOM 2328 O O . SER A 1 284 ? -20.353 -3.256 40.965 1.00 70.62 284 SER A O 1
ATOM 2330 N N . ILE A 1 285 ? -20.851 -1.678 42.491 1.00 69.19 285 ILE A N 1
ATOM 2331 C CA . ILE A 1 285 ? -21.394 -2.590 43.507 1.00 69.19 285 ILE A CA 1
ATOM 2332 C C . ILE A 1 285 ? -22.618 -3.339 42.969 1.00 69.19 285 ILE A C 1
ATOM 2334 O O . ILE A 1 285 ? -22.633 -4.567 43.023 1.00 69.19 285 ILE A O 1
ATOM 2338 N N . LYS A 1 286 ? -23.576 -2.640 42.345 1.00 61.62 286 LYS A N 1
ATOM 2339 C CA . LYS A 1 286 ? -24.749 -3.280 41.722 1.00 61.62 286 LYS A CA 1
ATOM 2340 C C . LYS A 1 286 ? -24.355 -4.347 40.696 1.00 61.62 286 LYS A C 1
ATOM 2342 O O . LYS A 1 286 ? -24.908 -5.442 40.682 1.00 61.62 286 LYS A O 1
ATOM 2347 N N . CYS A 1 287 ? -23.352 -4.062 39.862 1.00 63.69 287 CYS A N 1
ATOM 2348 C CA . CYS A 1 287 ? -22.855 -5.028 38.879 1.00 63.69 287 CYS A CA 1
ATOM 2349 C C . CYS A 1 287 ? -22.240 -6.273 39.541 1.00 63.69 287 CYS A C 1
ATOM 2351 O O . CYS A 1 287 ? -22.372 -7.377 39.016 1.00 63.69 287 CYS A O 1
ATOM 2353 N N . GLN A 1 288 ? -21.583 -6.119 40.696 1.00 72.06 288 GLN A N 1
ATOM 2354 C CA . GLN A 1 288 ? -21.036 -7.244 41.466 1.00 72.06 288 GLN A CA 1
ATOM 2355 C C . GLN A 1 288 ? -22.144 -8.085 42.100 1.00 72.06 288 GLN A C 1
ATOM 2357 O O . GLN A 1 288 ? -22.074 -9.309 42.036 1.00 72.06 288 GLN A O 1
ATOM 2362 N N . GLU A 1 289 ? -23.175 -7.449 42.657 1.00 65.25 289 GLU A N 1
ATOM 2363 C CA . GLU A 1 289 ? -24.346 -8.123 43.233 1.00 65.25 289 GLU A CA 1
ATOM 2364 C C . GLU A 1 289 ? -25.091 -8.953 42.179 1.00 65.25 289 GLU A C 1
ATOM 2366 O O . GLU A 1 289 ? -25.406 -10.121 42.414 1.00 65.25 289 GLU A O 1
ATOM 2371 N N . ILE A 1 290 ? -25.276 -8.392 40.981 1.00 61.84 290 ILE A N 1
ATOM 2372 C CA . ILE A 1 290 ? -25.877 -9.083 39.835 1.00 61.84 290 ILE A CA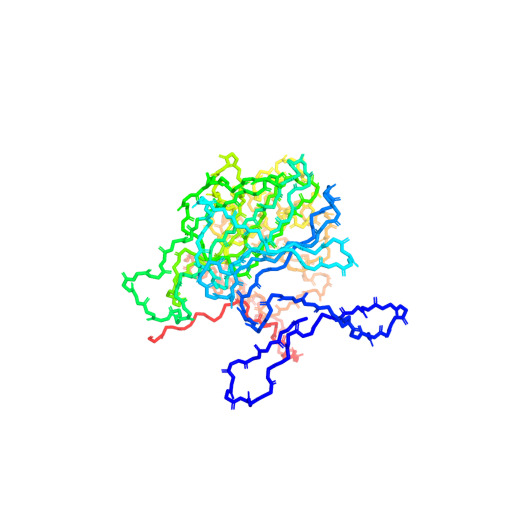 1
ATOM 2373 C C . ILE A 1 290 ? -24.988 -10.245 39.360 1.00 61.84 290 ILE A C 1
ATOM 2375 O O . ILE A 1 290 ? -25.482 -11.336 39.096 1.00 61.84 290 ILE A O 1
ATOM 2379 N N . ALA A 1 291 ? -23.662 -10.076 39.304 1.00 69.06 291 ALA A N 1
ATOM 2380 C CA . ALA A 1 291 ? -22.755 -11.178 38.964 1.00 69.06 291 ALA A CA 1
ATOM 2381 C C . ALA A 1 291 ? -22.784 -12.322 39.996 1.00 69.06 291 ALA A C 1
ATOM 2383 O O . ALA A 1 291 ? -22.587 -13.488 39.641 1.00 69.06 291 ALA A O 1
ATOM 2384 N N . LEU A 1 292 ? -22.978 -11.990 41.275 1.00 70.50 292 LEU A N 1
ATOM 2385 C CA . LEU A 1 292 ? -23.028 -12.941 42.386 1.00 70.50 292 LEU A CA 1
ATOM 2386 C C . LEU A 1 292 ? -24.326 -13.758 42.390 1.00 70.50 292 LEU A C 1
ATOM 2388 O O . LEU A 1 292 ? -24.280 -14.947 42.707 1.00 70.50 292 LEU A O 1
ATOM 2392 N N . SER A 1 293 ? -25.454 -13.167 41.986 1.00 62.41 293 SER A N 1
ATOM 2393 C CA . SER A 1 293 ? -26.754 -13.853 41.943 1.00 62.41 293 SER A CA 1
ATOM 2394 C C . SER A 1 293 ? -26.872 -14.910 40.831 1.00 62.41 293 SER A C 1
ATOM 2396 O O . SER A 1 293 ? -27.766 -15.750 40.886 1.00 62.41 293 SER A O 1
ATOM 2398 N N . MET A 1 294 ? -25.946 -14.938 39.863 1.00 66.19 294 MET A N 1
ATOM 2399 C CA . MET A 1 294 ? -25.970 -15.852 38.704 1.00 66.19 294 MET A CA 1
ATOM 2400 C C . MET A 1 294 ? -25.429 -17.274 38.963 1.00 66.19 294 MET A C 1
ATOM 2402 O O . MET A 1 294 ? -25.481 -18.114 38.068 1.00 66.19 294 MET A O 1
ATOM 2406 N N . GLY A 1 295 ? -24.897 -17.577 40.155 1.00 57.19 295 GLY A N 1
ATOM 2407 C CA . GLY A 1 295 ? -24.329 -18.900 40.470 1.00 57.19 295 GLY A CA 1
ATOM 2408 C C . GLY A 1 295 ? -23.038 -19.253 39.697 1.00 57.19 295 GLY A C 1
ATOM 2409 O O . GLY A 1 295 ? -22.562 -18.509 38.838 1.00 57.19 295 GLY A O 1
ATOM 2410 N N . LEU A 1 296 ? -22.390 -20.370 40.056 1.00 50.81 296 LEU A N 1
ATOM 2411 C CA . LEU A 1 296 ? -21.187 -20.915 39.394 1.00 50.81 296 LEU A CA 1
ATOM 2412 C C . LEU A 1 296 ? -21.588 -21.984 38.358 1.00 50.81 296 LEU A C 1
ATOM 2414 O O . LEU A 1 296 ? -21.261 -23.155 38.522 1.00 50.81 296 LEU A O 1
ATOM 2418 N N . ALA A 1 297 ? -22.335 -21.627 37.313 1.00 41.72 297 ALA A N 1
ATOM 2419 C CA . ALA A 1 297 ? -22.555 -22.555 36.202 1.00 41.72 297 ALA A CA 1
ATOM 2420 C C . ALA A 1 297 ? -21.367 -22.458 35.230 1.00 41.72 297 ALA A C 1
ATOM 2422 O O . ALA A 1 297 ? -21.076 -21.384 34.705 1.00 41.72 297 ALA A O 1
ATOM 2423 N N . GLY A 1 298 ? -20.637 -23.568 35.083 1.00 46.56 298 GLY A N 1
ATOM 2424 C CA . GLY A 1 298 ? -19.386 -23.673 34.335 1.00 46.56 298 GLY A CA 1
ATOM 2425 C C . GLY A 1 298 ? -19.477 -23.166 32.897 1.00 46.56 298 GLY A C 1
ATOM 2426 O O . GLY A 1 298 ? -20.409 -23.491 32.166 1.00 46.56 298 GLY A O 1
ATOM 2427 N N . VAL A 1 299 ? -18.467 -22.396 32.491 1.00 37.19 299 VAL A N 1
ATOM 2428 C CA . VAL A 1 299 ? -18.258 -21.986 31.103 1.00 37.19 299 VAL A CA 1
ATOM 2429 C C . VAL A 1 299 ? -16.814 -22.292 30.740 1.00 37.19 299 VAL A C 1
ATOM 2431 O O . VAL A 1 299 ? -15.881 -21.812 31.385 1.00 37.19 299 VAL A O 1
ATOM 2434 N N . ASP A 1 300 ? -16.677 -23.126 29.716 1.00 31.78 300 ASP A N 1
ATOM 2435 C CA . ASP A 1 300 ? -15.439 -23.459 29.030 1.00 31.78 300 ASP A CA 1
ATOM 2436 C C . ASP A 1 300 ? -14.777 -22.181 28.488 1.00 31.78 300 ASP A C 1
ATOM 2438 O O . ASP A 1 300 ? -15.407 -21.325 27.857 1.00 31.78 300 ASP A O 1
ATOM 2442 N N . PHE A 1 301 ? -13.501 -22.018 28.813 1.00 33.62 301 PHE A N 1
ATOM 2443 C CA . PHE A 1 301 ? -12.745 -20.793 28.613 1.00 33.62 301 PHE A CA 1
ATOM 2444 C C . PHE A 1 301 ? -12.117 -20.835 27.216 1.00 33.62 301 PHE A C 1
ATOM 2446 O O . PHE A 1 301 ? -11.047 -21.403 27.026 1.00 33.62 301 PHE A O 1
ATOM 2453 N N . GLN A 1 302 ? -12.752 -20.209 26.225 1.00 25.14 302 GLN A N 1
ATOM 2454 C CA . GLN A 1 302 ? -12.050 -19.807 25.002 1.00 25.14 302 GLN A CA 1
ATOM 2455 C C . GLN A 1 302 ? -11.865 -18.286 25.034 1.00 25.14 302 GLN A C 1
ATOM 2457 O O . GLN A 1 302 ? -12.777 -17.539 24.660 1.00 25.14 302 GLN A O 1
ATOM 2462 N N . PRO A 1 303 ? -10.713 -17.787 25.516 1.00 27.06 303 PRO A N 1
ATOM 2463 C CA . PRO A 1 303 ? -10.398 -16.375 25.420 1.00 27.06 303 PRO A CA 1
ATOM 2464 C C . PRO A 1 303 ? -10.262 -16.036 23.933 1.00 27.06 303 PRO A C 1
ATOM 2466 O O . PRO A 1 303 ? -9.444 -16.622 23.223 1.00 27.06 303 PRO A O 1
ATOM 2469 N N . ARG A 1 304 ? -11.047 -15.069 23.435 1.00 33.12 304 ARG A N 1
ATOM 2470 C CA . ARG A 1 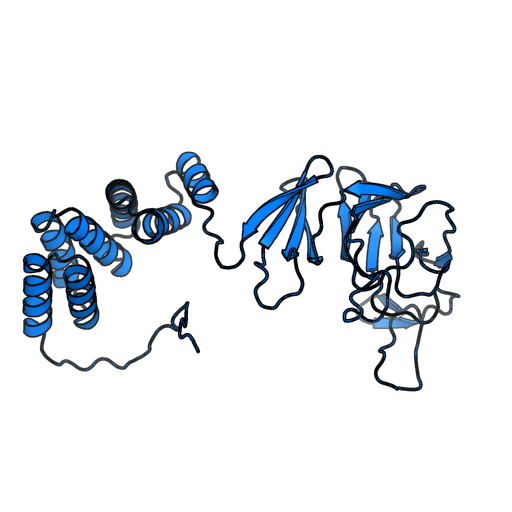304 ? -10.652 -14.405 22.187 1.00 33.12 304 ARG A CA 1
ATOM 2471 C C . ARG A 1 304 ? -9.274 -13.788 22.428 1.00 33.12 304 ARG A C 1
ATOM 2473 O O . ARG A 1 304 ? -9.095 -13.160 23.474 1.00 33.12 304 ARG A O 1
ATOM 2480 N N . PRO A 1 305 ? -8.323 -13.941 21.496 1.00 28.50 305 PRO A N 1
ATOM 2481 C CA . PRO A 1 305 ? -6.990 -13.396 21.661 1.00 28.50 305 PRO A CA 1
ATOM 2482 C C . PRO A 1 305 ? -7.096 -11.893 21.902 1.00 28.50 305 PRO A C 1
ATOM 2484 O O . PRO A 1 305 ? -7.722 -11.162 21.130 1.00 28.50 305 PRO A O 1
ATOM 2487 N N . HIS A 1 306 ? -6.503 -11.460 23.009 1.00 31.92 306 HIS A N 1
ATOM 2488 C CA . HIS A 1 306 ? -6.259 -10.064 23.311 1.00 31.92 306 HIS A CA 1
ATOM 2489 C C . HIS A 1 306 ? -5.560 -9.429 22.101 1.00 31.92 306 HIS A C 1
ATOM 2491 O O . HIS A 1 306 ? -4.398 -9.710 21.817 1.00 31.92 306 HIS A O 1
ATOM 2497 N N . LEU A 1 307 ? -6.270 -8.571 21.365 1.00 36.72 307 LEU A N 1
ATOM 2498 C CA . LEU A 1 307 ? -5.599 -7.498 20.647 1.00 36.72 307 LEU A CA 1
ATOM 2499 C C . LEU A 1 307 ? -5.029 -6.602 21.749 1.00 36.72 307 LEU A C 1
ATOM 2501 O O . LEU A 1 307 ? -5.800 -6.091 22.556 1.00 36.72 307 LEU A O 1
ATOM 2505 N N . PHE A 1 308 ? -3.700 -6.489 21.771 1.00 28.97 308 PHE A N 1
ATOM 2506 C CA . PHE A 1 308 ? -2.833 -5.822 22.755 1.00 28.97 308 PHE A CA 1
ATOM 2507 C C . PHE A 1 308 ? -2.364 -6.682 23.942 1.00 28.97 308 PHE A C 1
ATOM 2509 O O . PHE A 1 308 ? -3.051 -6.770 24.959 1.00 28.97 308 PHE A O 1
ATOM 2516 N N . PRO A 1 309 ? -1.124 -7.199 23.888 1.00 31.36 309 PRO A N 1
ATOM 2517 C CA . PRO A 1 309 ? -0.259 -7.238 25.051 1.00 31.36 309 PRO A CA 1
ATOM 2518 C C . PRO A 1 309 ? 0.491 -5.899 25.137 1.00 31.36 309 PRO A C 1
ATOM 2520 O O . PRO A 1 309 ? 1.350 -5.595 24.312 1.00 31.36 309 PRO A O 1
ATOM 2523 N N . PHE A 1 310 ? 0.148 -5.087 26.131 1.00 29.00 310 PHE A N 1
ATOM 2524 C CA . PHE A 1 310 ? 1.140 -4.234 26.774 1.00 29.00 310 PHE A CA 1
ATOM 2525 C C . PHE A 1 310 ? 1.627 -5.016 27.989 1.00 29.00 310 PHE A C 1
ATOM 2527 O O . PHE A 1 310 ? 0.858 -5.192 28.926 1.00 29.00 310 PHE A O 1
ATOM 2534 N N . GLU A 1 311 ? 2.886 -5.439 27.984 1.00 25.08 311 GLU A N 1
ATOM 2535 C CA . GLU A 1 311 ? 3.678 -5.429 29.211 1.00 25.08 311 GLU A CA 1
ATOM 2536 C C . GLU A 1 311 ? 5.051 -4.812 28.908 1.00 25.08 311 GLU A C 1
ATOM 2538 O O . GLU A 1 311 ? 5.660 -5.152 27.889 1.00 25.08 311 GLU A O 1
ATOM 2543 N N . PRO A 1 312 ? 5.506 -3.861 29.740 1.00 35.88 312 PRO A N 1
ATOM 2544 C CA . PRO A 1 312 ? 6.819 -3.245 29.641 1.00 35.88 312 PRO A CA 1
ATOM 2545 C C . PRO A 1 312 ? 7.880 -4.084 30.372 1.00 35.88 312 PRO A C 1
ATOM 2547 O O . PRO A 1 312 ? 7.637 -4.580 31.472 1.00 35.88 312 PRO A O 1
ATOM 2550 N N . THR A 1 313 ? 9.081 -4.143 29.800 1.00 38.66 313 THR A N 1
ATOM 2551 C CA . THR A 1 313 ? 10.351 -4.303 30.530 1.00 38.66 313 THR A CA 1
ATOM 2552 C C . THR A 1 313 ? 11.325 -3.266 30.020 1.00 38.66 313 THR A C 1
ATOM 2554 O O . THR A 1 313 ? 11.447 -3.193 28.774 1.00 38.66 313 THR A O 1
#